Protein AF-A0AAD8AU00-F1 (afdb_monomer_lite)

Radius of gyration: 25.17 Å; chains: 1; bounding box: 43×101×56 Å

Structure (mmCIF, N/CA/C/O backbone):
data_AF-A0AAD8AU00-F1
#
_entry.id   AF-A0AAD8AU00-F1
#
loop_
_atom_site.group_PDB
_atom_site.id
_atom_site.type_symbol
_atom_site.label_atom_id
_atom_site.label_alt_id
_atom_site.label_comp_id
_atom_site.label_asym_id
_atom_site.label_entity_id
_atom_site.label_seq_id
_atom_site.pdbx_PDB_ins_code
_atom_site.Cartn_x
_atom_site.Cartn_y
_atom_site.Cartn_z
_atom_site.occupancy
_atom_site.B_iso_or_equiv
_atom_site.auth_seq_id
_atom_site.auth_comp_id
_atom_site.auth_asym_id
_atom_site.auth_atom_id
_atom_site.pdbx_PDB_model_num
ATOM 1 N N . MET A 1 1 ? -16.329 73.308 -13.327 1.00 45.31 1 MET A N 1
ATOM 2 C CA . MET A 1 1 ? -17.077 72.161 -13.881 1.00 45.31 1 MET A CA 1
ATOM 3 C C . MET A 1 1 ? -16.096 71.002 -14.000 1.00 45.31 1 MET A C 1
ATOM 5 O O . MET A 1 1 ? -15.449 70.918 -15.024 1.00 45.31 1 MET A O 1
ATOM 9 N N . MET A 1 2 ? -15.867 70.227 -12.932 1.00 43.53 2 MET A N 1
ATOM 10 C CA . MET A 1 2 ? -15.047 68.995 -12.981 1.00 43.53 2 MET A CA 1
ATOM 11 C C . MET A 1 2 ? -15.170 68.217 -11.655 1.00 43.53 2 MET A C 1
ATOM 13 O O . MET A 1 2 ? -14.191 67.906 -10.992 1.00 43.53 2 MET A O 1
ATOM 17 N N . GLY A 1 3 ? -16.396 67.996 -11.192 1.00 59.88 3 GLY A N 1
ATOM 18 C CA . GLY A 1 3 ? -16.659 67.222 -9.981 1.00 59.88 3 GLY A CA 1
ATOM 19 C C . GLY A 1 3 ? -17.800 66.278 -10.275 1.00 59.88 3 GLY A C 1
ATOM 20 O O . GLY A 1 3 ? -18.936 66.672 -10.070 1.00 59.88 3 GLY A O 1
ATOM 21 N N . GLN A 1 4 ? -17.487 65.129 -10.876 1.00 54.94 4 GLN A N 1
ATOM 22 C CA . GLN A 1 4 ? -18.336 63.942 -11.052 1.00 54.94 4 GLN A CA 1
ATOM 23 C C . GLN A 1 4 ? -17.645 63.043 -12.084 1.00 54.94 4 GLN A C 1
ATOM 25 O O . GLN A 1 4 ? -17.509 63.470 -13.225 1.00 54.94 4 GLN A O 1
ATOM 30 N N . LEU A 1 5 ? -17.181 61.854 -11.664 1.00 48.69 5 LEU A N 1
ATOM 31 C CA . LEU A 1 5 ? -17.134 60.581 -12.429 1.00 48.69 5 LEU A CA 1
ATOM 32 C C . LEU A 1 5 ? -16.055 59.584 -11.956 1.00 48.69 5 LEU A C 1
ATOM 34 O O . LEU A 1 5 ? -16.090 58.439 -12.390 1.00 48.69 5 LEU A O 1
ATOM 38 N N . LEU A 1 6 ? -15.142 59.952 -11.048 1.00 48.78 6 LEU A N 1
ATOM 39 C CA . LEU A 1 6 ? -14.053 59.053 -10.614 1.00 48.78 6 LEU A CA 1
ATOM 40 C C . LEU A 1 6 ? -14.364 58.167 -9.390 1.00 48.78 6 LEU A C 1
ATOM 42 O O . LEU A 1 6 ? -13.604 57.251 -9.112 1.00 48.78 6 LEU A O 1
ATOM 46 N N . GLU A 1 7 ? -15.479 58.374 -8.683 1.00 55.41 7 GLU A N 1
ATOM 47 C CA . GLU A 1 7 ? -15.824 57.571 -7.489 1.00 55.41 7 GLU A CA 1
ATOM 48 C C . GLU A 1 7 ? -16.717 56.353 -7.799 1.00 55.41 7 GLU A C 1
ATOM 50 O O . GLU A 1 7 ? -16.804 55.424 -7.000 1.00 55.41 7 GLU A O 1
ATOM 55 N N . GLY A 1 8 ? -17.364 56.318 -8.970 1.00 54.94 8 GLY A N 1
ATOM 56 C CA . GLY A 1 8 ? -18.319 55.264 -9.329 1.00 54.94 8 GLY A CA 1
ATOM 57 C C . GLY A 1 8 ? -17.679 53.982 -9.868 1.00 54.94 8 GLY A C 1
ATOM 58 O O . GLY A 1 8 ? -18.105 52.892 -9.495 1.00 54.94 8 GLY A O 1
ATOM 59 N N . SER A 1 9 ? -16.651 54.083 -10.721 1.00 58.06 9 SER A N 1
ATOM 60 C CA . SER A 1 9 ? -16.048 52.898 -11.356 1.00 58.06 9 SER A CA 1
ATOM 61 C C . SER A 1 9 ? -15.263 52.049 -10.355 1.00 58.06 9 SER A C 1
ATOM 63 O O . SER A 1 9 ? -15.435 50.834 -10.326 1.00 58.06 9 SER A O 1
ATOM 65 N N . SER A 1 10 ? -14.491 52.679 -9.463 1.00 66.00 10 SER A N 1
ATOM 66 C CA . SER A 1 10 ? -13.777 51.963 -8.399 1.00 66.00 10 SER A CA 1
ATOM 67 C C . SER A 1 10 ? -14.724 51.332 -7.377 1.00 66.00 10 SER A C 1
ATOM 69 O O . SER A 1 10 ? -14.433 50.254 -6.868 1.00 66.00 10 SER A O 1
ATOM 71 N N . ALA A 1 11 ? -15.878 51.950 -7.095 1.00 70.25 11 ALA A N 1
ATOM 72 C CA . ALA A 1 11 ? -16.880 51.352 -6.215 1.00 70.25 11 ALA A CA 1
ATOM 73 C C . ALA A 1 11 ? -17.487 50.081 -6.836 1.00 70.25 11 ALA A C 1
ATOM 75 O O . ALA A 1 11 ? -17.584 49.060 -6.159 1.00 70.25 11 ALA A O 1
ATOM 76 N N . VAL A 1 12 ? -17.836 50.113 -8.129 1.00 75.44 12 VAL A N 1
ATOM 77 C CA . VAL A 1 12 ? -18.360 48.944 -8.861 1.00 75.44 12 VAL A CA 1
ATOM 78 C C . VAL A 1 12 ? -17.339 47.805 -8.906 1.00 75.44 12 VAL A C 1
ATOM 80 O O . VAL A 1 12 ? -17.706 46.659 -8.662 1.00 75.44 12 VAL A O 1
ATOM 83 N N . GLU A 1 13 ? -16.059 48.105 -9.134 1.00 78.19 13 GLU A N 1
ATOM 84 C CA . GLU A 1 13 ? -14.989 47.098 -9.103 1.00 78.19 13 GLU A CA 1
ATOM 85 C C . GLU A 1 13 ? -14.845 46.430 -7.727 1.00 78.19 13 GLU A C 1
ATOM 87 O O . GLU A 1 13 ? -14.663 45.213 -7.646 1.00 78.19 13 GLU A O 1
ATOM 92 N N . CYS A 1 14 ? -14.969 47.197 -6.638 1.00 72.12 14 CYS A N 1
ATOM 93 C CA . CYS A 1 14 ? -14.954 46.650 -5.281 1.00 72.12 14 CYS A CA 1
ATOM 94 C C . CYS A 1 14 ? -16.148 45.720 -5.022 1.00 72.12 14 CYS A C 1
ATOM 96 O O . CYS A 1 14 ? -15.970 44.649 -4.439 1.00 72.12 14 CYS A O 1
ATOM 98 N N . TYR A 1 15 ? -17.350 46.085 -5.480 1.00 78.62 15 TYR A N 1
ATOM 99 C CA . TYR A 1 15 ? -18.529 45.225 -5.345 1.00 78.62 15 TYR A CA 1
ATOM 100 C C . TYR A 1 15 ? -18.414 43.953 -6.184 1.00 78.62 15 TYR A C 1
ATOM 102 O O . TYR A 1 15 ? -18.721 42.873 -5.686 1.00 78.62 15 TYR A O 1
ATOM 110 N N . GLN A 1 16 ? -17.920 44.057 -7.418 1.00 83.62 16 GLN A N 1
ATOM 111 C CA . GLN A 1 16 ? -17.742 42.906 -8.300 1.00 83.62 16 GLN A CA 1
ATOM 112 C C . GLN A 1 16 ? -16.754 41.892 -7.707 1.00 83.62 16 GLN A C 1
ATOM 114 O O . GLN A 1 16 ? -17.072 40.708 -7.621 1.00 83.62 16 GLN A O 1
ATOM 119 N N . LYS A 1 17 ? -15.606 42.359 -7.194 1.00 89.56 17 LYS A N 1
ATOM 120 C CA . LYS A 1 17 ? -14.638 41.499 -6.491 1.00 89.56 17 LYS A CA 1
ATOM 121 C C . LYS A 1 17 ? -15.213 40.892 -5.214 1.00 89.56 17 LYS A C 1
ATOM 123 O O . LYS A 1 17 ? -14.958 39.729 -4.924 1.00 89.56 17 LYS A O 1
ATOM 128 N N . GLY A 1 18 ? -16.004 41.654 -4.456 1.00 86.75 18 GLY A N 1
ATOM 129 C CA . GLY A 1 18 ? -16.691 41.137 -3.272 1.00 86.75 18 GLY A CA 1
ATOM 130 C C . GLY A 1 18 ? -17.661 40.000 -3.608 1.00 86.75 18 GLY A C 1
ATOM 131 O O . GLY A 1 18 ? -17.702 39.000 -2.895 1.00 86.75 18 GLY A O 1
ATOM 132 N N . ILE A 1 19 ? -18.401 40.122 -4.714 1.00 88.62 19 ILE A N 1
ATOM 133 C CA . ILE A 1 19 ? -19.308 39.079 -5.211 1.00 88.62 19 ILE A CA 1
ATOM 134 C C . ILE A 1 19 ? -18.523 37.839 -5.650 1.00 88.62 19 ILE A C 1
ATOM 136 O O . ILE A 1 19 ? -18.893 36.732 -5.271 1.00 88.62 19 ILE A O 1
ATOM 140 N N . GLU A 1 20 ? -17.428 38.005 -6.394 1.00 91.75 20 GLU A N 1
ATOM 141 C CA . GLU A 1 20 ? -16.573 36.888 -6.823 1.00 91.75 20 GLU A CA 1
ATOM 142 C C . GLU A 1 20 ? -15.979 36.119 -5.637 1.00 91.75 20 GLU A C 1
ATOM 144 O O . GLU A 1 20 ? -16.029 34.890 -5.618 1.00 91.75 20 GLU A O 1
ATOM 149 N N . ILE A 1 21 ? -15.480 36.823 -4.615 1.00 90.69 21 ILE A N 1
ATOM 150 C CA . ILE A 1 21 ? -14.953 36.196 -3.394 1.00 90.69 21 ILE A CA 1
ATOM 151 C C . ILE A 1 21 ? -16.058 35.409 -2.677 1.00 90.69 21 ILE A C 1
ATOM 153 O O . ILE A 1 21 ? -15.849 34.255 -2.315 1.00 90.69 21 ILE A O 1
ATOM 157 N N . MET A 1 22 ? -17.254 35.990 -2.528 1.00 88.31 22 MET A N 1
ATOM 158 C CA . MET A 1 22 ? -18.384 35.309 -1.885 1.00 88.31 22 MET A CA 1
ATOM 159 C C . MET A 1 22 ? -18.869 34.080 -2.666 1.00 88.31 22 MET A C 1
ATOM 161 O O . MET A 1 22 ? -19.249 33.081 -2.054 1.00 88.31 22 MET A O 1
ATOM 165 N N . LEU A 1 23 ? -18.865 34.132 -4.001 1.00 91.38 23 LEU A N 1
ATOM 166 C CA . LEU A 1 23 ? -19.212 32.984 -4.843 1.00 91.38 23 LEU A CA 1
ATOM 167 C C . LEU A 1 23 ? -18.181 31.863 -4.694 1.00 91.38 23 LEU A C 1
ATOM 169 O O . LEU A 1 23 ? -18.569 30.718 -4.474 1.00 91.38 23 LEU A O 1
ATOM 173 N N . LYS A 1 24 ? -16.888 32.200 -4.703 1.00 92.31 24 LYS A N 1
ATOM 174 C CA . LYS A 1 24 ? -15.806 31.232 -4.506 1.00 92.31 24 LYS A CA 1
ATOM 175 C C . LYS A 1 24 ? -15.860 30.575 -3.123 1.00 92.31 24 LYS A C 1
ATOM 177 O O . LYS A 1 24 ? -15.791 29.355 -3.021 1.00 92.31 24 LYS A O 1
ATOM 182 N N . GLU A 1 25 ? -16.079 31.353 -2.062 1.00 90.19 25 GLU A N 1
ATOM 183 C CA . GLU A 1 25 ? -16.260 30.805 -0.708 1.00 90.19 25 GLU A CA 1
ATOM 184 C C . GLU A 1 25 ? -17.480 29.881 -0.606 1.00 90.19 25 GLU A C 1
ATOM 186 O O . GLU A 1 25 ? -17.485 28.921 0.169 1.00 90.19 25 GLU A O 1
ATOM 191 N N . LYS A 1 26 ? -18.551 30.179 -1.350 1.00 86.50 26 LYS A N 1
ATOM 192 C CA . LYS A 1 26 ? -19.748 29.339 -1.383 1.00 86.50 26 LYS A CA 1
ATOM 193 C C . LYS A 1 26 ? -19.467 28.009 -2.086 1.00 86.50 26 LYS A C 1
ATOM 195 O O . LYS A 1 26 ? -19.840 26.973 -1.542 1.00 86.50 26 LYS A O 1
ATOM 200 N N . GLU A 1 27 ? -18.791 28.030 -3.232 1.00 86.81 27 GLU A N 1
ATOM 201 C CA . GLU A 1 27 ? -18.371 26.822 -3.958 1.00 86.81 27 GLU A CA 1
ATOM 202 C C . GLU A 1 27 ? -17.415 25.957 -3.118 1.00 86.81 27 GLU A C 1
ATOM 204 O O . GLU A 1 27 ? -17.593 24.741 -3.017 1.00 86.81 27 GLU A O 1
ATOM 209 N N . GLU A 1 28 ? -16.457 26.573 -2.421 1.00 86.06 28 GLU A N 1
ATOM 210 C CA . GLU A 1 28 ? -15.564 25.880 -1.481 1.00 86.06 28 GLU A CA 1
ATOM 211 C C . GLU A 1 28 ? -16.349 25.249 -0.314 1.00 86.06 28 GLU A C 1
ATOM 213 O O . GLU A 1 28 ? -16.133 24.095 0.053 1.00 86.06 28 GLU A O 1
ATOM 218 N N . LYS A 1 29 ? -17.338 25.952 0.250 1.00 80.12 29 LYS A N 1
ATOM 219 C CA . LYS A 1 29 ? -18.200 25.389 1.306 1.00 80.12 29 LYS A CA 1
ATOM 220 C C . LYS A 1 29 ? -19.097 24.256 0.808 1.00 80.12 29 LYS A C 1
ATOM 222 O O . LYS A 1 29 ? -19.361 23.320 1.562 1.00 80.12 29 LYS A O 1
ATOM 227 N N . GLU A 1 30 ? -19.605 24.335 -0.417 1.00 79.56 30 GLU A N 1
ATOM 228 C CA . GLU A 1 30 ? -20.442 23.286 -1.008 1.00 79.56 30 GLU A CA 1
ATOM 229 C C . GLU A 1 30 ? -19.624 22.032 -1.332 1.00 79.56 30 GLU A C 1
ATOM 231 O O . GLU A 1 30 ? -20.040 20.928 -0.977 1.00 79.56 30 GLU A O 1
ATOM 236 N N . THR A 1 31 ? -18.424 22.190 -1.890 1.00 76.31 31 THR A N 1
ATOM 237 C CA . THR A 1 31 ? -17.495 21.073 -2.138 1.00 76.31 31 THR A CA 1
ATOM 238 C C . THR A 1 31 ? -17.070 20.387 -0.838 1.00 76.31 31 THR A C 1
ATOM 240 O O . THR A 1 31 ? -17.118 19.159 -0.757 1.00 76.31 31 THR A O 1
ATOM 243 N N . LEU A 1 32 ? -16.773 21.151 0.220 1.00 73.38 32 LEU A N 1
ATOM 244 C CA . LEU A 1 32 ? -16.491 20.605 1.553 1.00 73.38 32 LEU A CA 1
ATOM 245 C C . LEU A 1 32 ? -17.670 19.807 2.129 1.00 73.38 32 LEU A C 1
ATOM 247 O O . LEU A 1 32 ? -17.466 18.740 2.707 1.00 73.38 32 LEU A O 1
ATOM 251 N N . LYS A 1 33 ? -18.910 20.284 1.957 1.00 74.75 33 LYS A N 1
ATOM 252 C CA . LYS A 1 33 ? -20.111 19.571 2.425 1.00 74.75 33 LYS A CA 1
ATOM 253 C C . LYS A 1 33 ? -20.339 18.258 1.685 1.00 74.75 33 LYS A C 1
ATOM 255 O O . LYS A 1 33 ? -20.650 17.258 2.325 1.00 74.75 33 LYS A O 1
ATOM 260 N N . VAL A 1 34 ? -20.182 18.251 0.362 1.00 71.94 34 VAL A N 1
ATOM 261 C CA . VAL A 1 34 ? -20.329 17.032 -0.449 1.00 71.94 34 VAL A CA 1
ATOM 262 C C . VAL A 1 34 ? -19.238 16.022 -0.094 1.00 71.94 34 VAL A C 1
ATOM 264 O O . VAL A 1 34 ? -19.542 14.849 0.114 1.00 71.94 34 VAL A O 1
ATOM 267 N N . ALA A 1 35 ? -17.991 16.475 0.064 1.00 67.00 35 ALA A N 1
ATOM 268 C CA . ALA A 1 35 ? -16.888 15.623 0.498 1.00 67.00 35 ALA A CA 1
ATOM 269 C C . ALA A 1 35 ? -17.140 15.018 1.890 1.00 67.00 35 ALA A C 1
ATOM 271 O O . ALA A 1 35 ? -16.889 13.834 2.093 1.00 67.00 35 ALA A O 1
ATOM 272 N N . ALA A 1 36 ? -17.675 15.798 2.835 1.00 66.75 36 ALA A N 1
ATOM 273 C CA . ALA A 1 36 ? -18.035 15.308 4.165 1.00 66.75 36 ALA A CA 1
ATOM 274 C C . ALA A 1 36 ? -19.178 14.276 4.129 1.00 66.75 36 ALA A C 1
ATOM 276 O O . ALA A 1 36 ? -19.097 13.261 4.813 1.00 66.75 36 ALA A O 1
ATOM 277 N N . ALA A 1 37 ? -20.207 14.488 3.302 1.00 65.81 37 ALA A N 1
ATOM 278 C CA . ALA A 1 37 ? -21.294 13.521 3.131 1.00 65.81 37 ALA A CA 1
ATOM 279 C C . ALA A 1 37 ? -20.784 12.189 2.553 1.00 65.81 37 ALA A C 1
ATOM 281 O O . ALA A 1 37 ? -21.010 11.137 3.142 1.00 65.81 37 ALA A O 1
ATOM 282 N N . CYS A 1 38 ? -19.983 12.241 1.482 1.00 62.81 38 CYS A N 1
ATOM 283 C CA . CYS A 1 38 ? -19.393 11.045 0.868 1.00 62.81 38 CYS A CA 1
ATOM 284 C C . CYS A 1 38 ? -18.441 10.294 1.820 1.00 62.81 38 CYS A C 1
ATOM 286 O O . CYS A 1 38 ? -18.239 9.089 1.685 1.00 62.81 38 CYS A O 1
ATOM 288 N N . LYS A 1 39 ? -17.815 10.997 2.775 1.00 66.31 39 LYS A N 1
ATOM 289 C CA . LYS A 1 39 ? -16.990 10.380 3.824 1.00 66.31 39 LYS A CA 1
ATOM 290 C C . LYS A 1 39 ? -17.833 9.592 4.830 1.00 66.31 39 LYS A C 1
ATOM 292 O O . LYS A 1 39 ? -17.422 8.498 5.188 1.00 66.31 39 LYS A O 1
ATOM 297 N N . ASN A 1 40 ? -18.983 10.118 5.250 1.00 70.06 40 ASN A N 1
ATOM 298 C CA . ASN A 1 40 ? -19.852 9.445 6.222 1.00 70.06 40 ASN A CA 1
ATOM 299 C C . ASN A 1 40 ? -20.528 8.203 5.636 1.00 70.06 40 ASN A C 1
ATOM 301 O O . ASN A 1 40 ? -20.570 7.173 6.297 1.00 70.06 40 ASN A O 1
ATOM 305 N N . ASP A 1 41 ? -20.988 8.278 4.385 1.00 75.75 41 ASP A N 1
ATOM 306 C CA . ASP A 1 41 ? -21.609 7.126 3.723 1.00 75.75 41 ASP A CA 1
ATOM 307 C C . ASP A 1 41 ? -20.612 5.962 3.593 1.00 75.75 41 ASP A C 1
ATOM 309 O O . ASP A 1 41 ? -20.954 4.803 3.817 1.00 75.75 41 ASP A O 1
ATOM 313 N N . ARG A 1 42 ? -19.345 6.270 3.283 1.00 73.69 42 ARG A N 1
ATOM 314 C CA . ARG A 1 42 ? -18.268 5.277 3.170 1.00 73.69 42 ARG A CA 1
ATOM 315 C C . ARG A 1 42 ? -18.023 4.514 4.474 1.00 73.69 42 ARG A C 1
ATOM 317 O O . ARG A 1 42 ? -17.864 3.304 4.397 1.00 73.69 42 ARG A O 1
ATOM 324 N N . ASP A 1 43 ? -18.023 5.195 5.619 1.00 82.19 43 ASP A N 1
ATOM 325 C CA . ASP A 1 43 ? -17.843 4.574 6.943 1.00 82.19 43 ASP A CA 1
ATOM 326 C C . ASP A 1 43 ? -18.958 3.558 7.240 1.00 82.19 43 ASP A C 1
ATOM 328 O O . ASP A 1 43 ? -18.694 2.395 7.548 1.00 82.19 43 ASP A O 1
ATOM 332 N N . GLU A 1 44 ? -20.215 3.954 7.005 1.00 85.62 44 GLU A N 1
ATOM 333 C CA . GLU A 1 44 ? -21.378 3.082 7.202 1.00 85.62 44 GLU A CA 1
ATOM 334 C C . GLU A 1 44 ? -21.332 1.838 6.298 1.00 85.62 44 GLU A C 1
ATOM 336 O O . GLU A 1 44 ? -21.654 0.728 6.732 1.00 85.62 44 GLU A O 1
ATOM 341 N N . PHE A 1 45 ? -20.931 1.999 5.032 1.00 85.25 45 PHE A N 1
ATOM 342 C CA . PHE A 1 45 ? -20.789 0.864 4.120 1.00 85.25 45 PHE A CA 1
ATOM 343 C C . PHE A 1 45 ? -19.634 -0.058 4.517 1.00 85.25 45 PHE A C 1
ATOM 345 O O . PHE A 1 45 ? -19.791 -1.277 4.429 1.00 85.25 45 PHE A O 1
ATOM 352 N N . THR A 1 46 ? -18.505 0.491 4.980 1.00 87.31 46 THR A N 1
ATOM 353 C CA . THR A 1 46 ? -17.386 -0.329 5.463 1.00 87.31 46 THR A CA 1
ATOM 354 C C . THR A 1 46 ? -17.735 -1.101 6.725 1.00 87.31 46 THR A C 1
ATOM 356 O O . THR A 1 46 ? -17.383 -2.273 6.821 1.00 87.31 46 THR A O 1
ATOM 359 N N . ASP A 1 47 ? -18.479 -0.502 7.655 1.00 89.88 47 ASP A N 1
ATOM 360 C CA . ASP A 1 47 ? -18.915 -1.188 8.871 1.00 89.88 47 ASP A CA 1
ATOM 361 C C . ASP A 1 47 ? -19.834 -2.361 8.545 1.00 89.88 47 ASP A C 1
ATOM 363 O O . ASP A 1 47 ? -19.589 -3.477 8.991 1.00 89.88 47 ASP A O 1
ATOM 367 N N . LYS A 1 48 ? -20.824 -2.155 7.671 1.00 90.62 48 LYS A N 1
ATOM 368 C CA . LYS A 1 48 ? -21.707 -3.237 7.211 1.00 90.62 48 LYS A CA 1
ATOM 369 C C . LYS A 1 48 ? -20.948 -4.356 6.498 1.00 90.62 48 LYS A C 1
ATOM 371 O O . L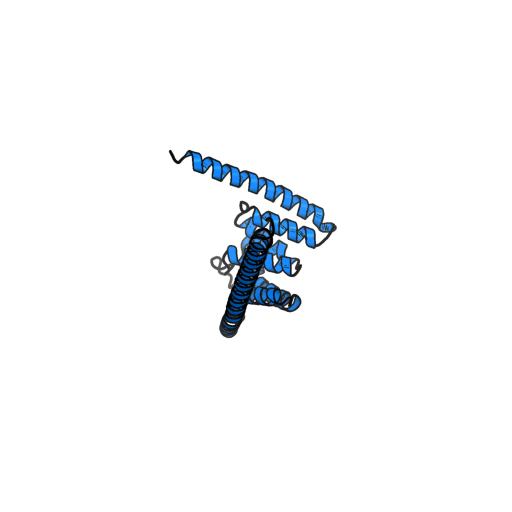YS A 1 48 ? -21.296 -5.524 6.661 1.00 90.62 48 LYS A O 1
ATOM 376 N N . ALA A 1 49 ? -19.937 -4.012 5.698 1.00 89.50 49 ALA A N 1
ATOM 377 C CA . ALA A 1 49 ? -19.101 -5.003 5.030 1.00 89.50 49 ALA A CA 1
ATOM 378 C C . ALA A 1 49 ? -18.315 -5.844 6.046 1.00 89.50 49 ALA A C 1
ATOM 380 O O . ALA A 1 49 ? -18.315 -7.065 5.937 1.00 89.50 49 ALA A O 1
ATOM 381 N N . LEU A 1 50 ? -17.724 -5.211 7.064 1.00 91.69 50 LEU A N 1
ATOM 382 C CA . LEU A 1 50 ? -16.950 -5.891 8.108 1.00 91.69 50 LEU A CA 1
ATOM 383 C C . LEU A 1 50 ? -17.820 -6.645 9.127 1.00 91.69 50 LEU A C 1
ATOM 385 O O . LEU A 1 50 ? -17.36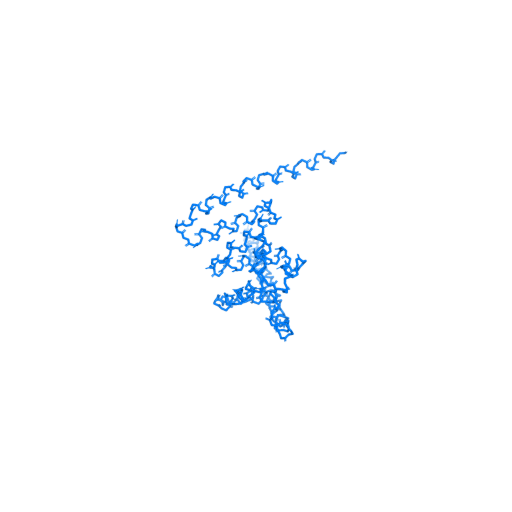3 -7.619 9.716 1.00 91.69 50 LEU A O 1
ATOM 389 N N . GLU A 1 51 ? -19.072 -6.230 9.333 1.00 93.00 51 GLU A N 1
ATOM 390 C CA . GLU A 1 51 ? -20.064 -6.998 10.097 1.00 93.00 51 GLU A CA 1
ATOM 391 C C . GLU A 1 51 ? -20.445 -8.301 9.382 1.00 93.00 51 GLU A C 1
ATOM 393 O O . GLU A 1 51 ? -20.661 -9.324 10.033 1.00 93.00 51 GLU A O 1
ATOM 398 N N . ALA A 1 52 ? -20.543 -8.264 8.049 1.00 92.94 52 ALA A N 1
ATOM 399 C CA . ALA A 1 52 ? -20.853 -9.434 7.235 1.00 92.94 52 ALA A CA 1
ATOM 400 C C . ALA A 1 52 ? -19.635 -10.350 7.040 1.00 92.94 52 ALA A C 1
ATOM 402 O O . ALA A 1 52 ? -19.777 -11.571 7.095 1.00 92.94 52 ALA A O 1
ATOM 403 N N . ASP A 1 53 ? -18.460 -9.760 6.822 1.00 91.00 53 ASP A N 1
ATOM 404 C CA . ASP A 1 53 ? -17.187 -10.445 6.621 1.00 91.00 53 ASP A CA 1
ATOM 405 C C . ASP A 1 53 ? -16.035 -9.665 7.291 1.00 91.00 53 ASP A C 1
ATOM 407 O O . ASP A 1 53 ? -15.473 -8.734 6.699 1.00 91.00 53 ASP A O 1
ATOM 411 N N . PRO A 1 54 ? -15.656 -10.039 8.528 1.00 92.25 54 PRO A N 1
ATOM 412 C CA . PRO A 1 54 ? -14.575 -9.383 9.263 1.00 92.25 54 PRO A CA 1
ATOM 413 C C . PRO A 1 54 ? -13.195 -9.489 8.604 1.00 92.25 54 PRO A C 1
ATOM 415 O O . PRO A 1 54 ? -12.295 -8.721 8.967 1.00 92.25 54 PRO A O 1
ATOM 418 N N . ASP A 1 55 ? -13.017 -10.436 7.682 1.00 91.69 55 ASP A N 1
ATOM 419 C CA . ASP A 1 55 ? -11.754 -10.727 7.005 1.00 91.69 55 ASP A CA 1
ATOM 420 C C . ASP A 1 55 ? -11.795 -10.303 5.526 1.00 91.69 55 ASP A C 1
ATOM 422 O O . ASP A 1 55 ? -10.975 -10.717 4.706 1.00 91.69 55 ASP A O 1
ATOM 426 N N . ASN A 1 56 ? -12.696 -9.378 5.188 1.00 92.69 56 ASN A N 1
ATOM 427 C CA . ASN A 1 56 ? -12.668 -8.700 3.904 1.00 92.69 56 ASN A CA 1
ATOM 428 C C . ASN A 1 56 ? -11.493 -7.704 3.841 1.00 92.69 56 ASN A C 1
ATOM 430 O O . ASN A 1 56 ? -11.548 -6.593 4.381 1.00 92.69 56 ASN A O 1
ATOM 434 N N . ALA A 1 57 ? -10.425 -8.096 3.145 1.00 94.38 57 ALA A N 1
ATOM 435 C CA . ALA A 1 57 ? -9.200 -7.309 3.030 1.00 94.38 57 ALA A CA 1
ATOM 436 C C . ALA A 1 57 ? -9.408 -5.921 2.389 1.00 94.38 57 ALA A C 1
ATOM 438 O O . ALA A 1 57 ? -8.777 -4.956 2.830 1.00 94.38 57 ALA A O 1
ATOM 439 N N . GLU A 1 58 ? -10.290 -5.791 1.394 1.00 93.69 58 GLU A N 1
ATOM 440 C CA . GLU A 1 58 ? -10.569 -4.513 0.724 1.00 93.69 58 GLU A CA 1
ATOM 441 C C . GLU A 1 58 ? -11.375 -3.572 1.633 1.00 93.69 58 GLU A C 1
ATOM 443 O O . GLU A 1 58 ? -11.052 -2.390 1.752 1.00 93.69 58 GLU A O 1
ATOM 448 N N . ALA A 1 59 ? -12.365 -4.096 2.363 1.00 94.75 59 ALA A N 1
ATOM 449 C CA . ALA A 1 59 ? -13.121 -3.316 3.343 1.00 94.75 59 ALA A CA 1
ATOM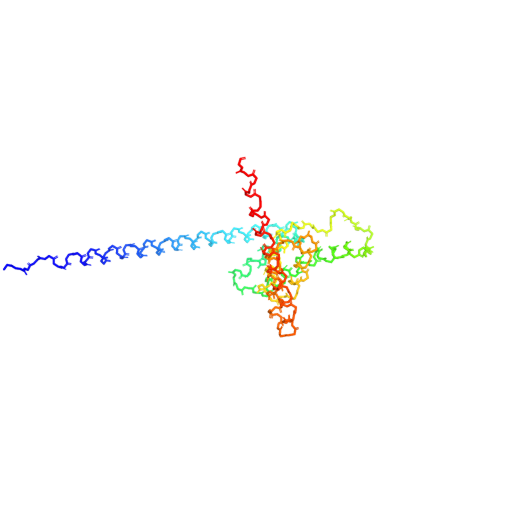 450 C C . ALA A 1 59 ? -12.213 -2.774 4.461 1.00 94.75 59 ALA A C 1
ATOM 452 O O . ALA A 1 59 ? -12.340 -1.609 4.847 1.00 94.75 59 ALA A O 1
AT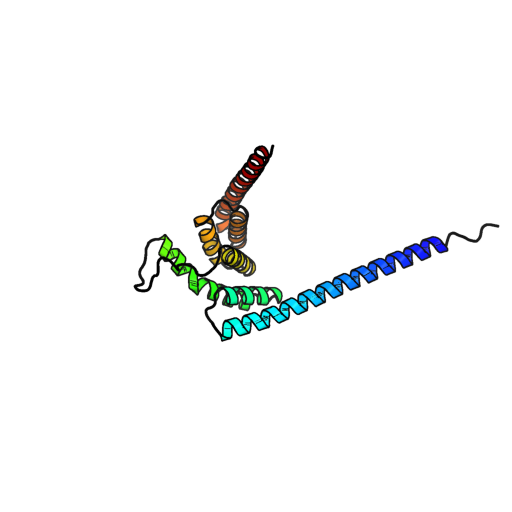OM 453 N N . LEU A 1 60 ? -11.249 -3.580 4.927 1.00 96.44 60 LEU A N 1
ATOM 454 C CA . LEU A 1 60 ? -10.225 -3.145 5.883 1.00 96.44 60 LEU A CA 1
ATOM 455 C C . LEU A 1 60 ? -9.349 -2.010 5.321 1.00 96.44 60 LEU A C 1
ATOM 457 O O . LEU A 1 60 ? -9.091 -1.042 6.033 1.00 96.44 60 LEU A O 1
ATOM 461 N N . GLN A 1 61 ? -8.942 -2.077 4.047 1.00 96.50 61 GLN A N 1
ATOM 462 C CA . GLN A 1 61 ? -8.172 -1.009 3.385 1.00 96.50 61 GLN A CA 1
ATOM 463 C C . GLN A 1 61 ? -8.966 0.294 3.277 1.00 96.50 61 GLN A C 1
ATOM 465 O O . GLN A 1 61 ? -8.449 1.369 3.584 1.00 96.50 61 GLN A O 1
ATOM 470 N N . ILE A 1 62 ? -10.239 0.216 2.878 1.00 94.88 62 ILE A N 1
ATOM 471 C CA . ILE A 1 62 ? -11.103 1.399 2.776 1.00 94.88 62 ILE A CA 1
ATOM 472 C C . ILE A 1 62 ? -11.295 2.031 4.159 1.00 94.88 62 ILE A C 1
ATOM 474 O O . ILE A 1 62 ? -11.226 3.257 4.282 1.00 94.88 62 ILE A O 1
ATOM 478 N N . LYS A 1 63 ? -11.480 1.213 5.203 1.00 95.50 63 LYS A N 1
ATOM 479 C CA . LYS A 1 63 ? -11.609 1.701 6.579 1.00 95.50 63 LYS A CA 1
ATOM 480 C C . LYS A 1 63 ? -10.310 2.331 7.090 1.00 95.50 63 LYS A C 1
ATOM 482 O O . LYS A 1 63 ? -10.359 3.407 7.678 1.00 95.50 63 LYS A O 1
ATOM 487 N N . ALA A 1 64 ? -9.149 1.750 6.784 1.00 96.88 64 ALA A N 1
ATOM 488 C CA . ALA A 1 64 ? -7.854 2.361 7.089 1.00 96.88 64 ALA A CA 1
ATOM 489 C C . ALA A 1 64 ? -7.697 3.739 6.415 1.00 96.88 64 ALA A C 1
ATOM 491 O O . ALA A 1 64 ? -7.350 4.718 7.071 1.00 96.88 64 ALA A O 1
ATOM 492 N N . SER A 1 65 ? -8.050 3.856 5.129 1.00 95.50 65 SER A N 1
ATOM 493 C CA . SER A 1 65 ? -8.052 5.141 4.408 1.00 95.50 65 SER A CA 1
ATOM 494 C C . SER A 1 65 ? -9.014 6.166 5.026 1.00 95.50 65 SER A C 1
ATOM 496 O O . SER A 1 65 ? -8.741 7.370 5.044 1.00 95.50 65 SER A O 1
ATOM 498 N N . TYR A 1 66 ? -10.148 5.711 5.561 1.00 93.88 66 TYR A N 1
ATOM 499 C CA . TYR A 1 66 ? -11.076 6.578 6.278 1.00 93.88 66 TYR A CA 1
ATOM 500 C C . TYR A 1 66 ? -10.479 7.115 7.589 1.00 93.88 66 TYR A C 1
ATOM 502 O O . TYR A 1 66 ? -10.567 8.325 7.819 1.00 93.88 66 TYR A O 1
ATOM 510 N N . HIS A 1 67 ? -9.816 6.268 8.383 1.00 95.19 67 HIS A N 1
ATOM 511 C CA . HIS A 1 67 ? -9.083 6.676 9.590 1.00 95.19 67 HIS A CA 1
ATOM 512 C C . HIS A 1 67 ? -7.938 7.654 9.274 1.00 95.19 67 HIS A C 1
ATOM 514 O O . HIS A 1 67 ? -7.842 8.702 9.911 1.00 95.19 67 HIS A O 1
ATOM 520 N N . LEU A 1 68 ? -7.162 7.419 8.206 1.00 95.00 68 LEU A N 1
ATOM 521 C CA . LEU A 1 68 ? -6.168 8.389 7.717 1.00 95.00 68 LEU A CA 1
ATOM 522 C C . LEU A 1 68 ? -6.792 9.759 7.430 1.00 95.00 68 LEU A C 1
ATOM 524 O O . LEU A 1 68 ? -6.239 10.793 7.786 1.00 95.00 68 LEU A O 1
ATOM 528 N N . SER A 1 69 ? -7.999 9.793 6.855 1.00 92.69 69 SER A N 1
ATOM 529 C CA . SER A 1 69 ? -8.694 11.055 6.569 1.00 92.69 69 SER A CA 1
ATOM 530 C C . SER A 1 69 ? -9.147 11.841 7.812 1.00 92.69 69 SER A C 1
ATOM 532 O O . SER A 1 69 ? -9.618 12.976 7.667 1.00 92.69 69 SER A O 1
ATOM 534 N N . LYS A 1 70 ? -9.044 11.227 8.998 1.00 91.38 70 LYS A N 1
ATOM 535 C CA . LYS A 1 70 ? -9.294 11.804 10.325 1.00 91.38 70 LYS A CA 1
ATOM 536 C C . LYS A 1 70 ? -8.006 12.042 11.127 1.00 91.38 70 LYS A C 1
ATOM 538 O O . LYS A 1 70 ? -8.107 12.428 12.287 1.00 91.38 70 LYS A O 1
ATOM 543 N N . ASP A 1 71 ? -6.837 11.814 10.527 1.00 93.19 71 ASP A N 1
ATOM 544 C CA . ASP A 1 71 ? -5.529 11.808 11.196 1.00 93.19 71 ASP A CA 1
ATOM 545 C C . ASP A 1 71 ? -5.401 10.732 12.306 1.00 93.19 71 ASP A C 1
ATOM 547 O O . ASP A 1 71 ? -4.578 10.846 13.214 1.00 93.19 71 ASP A O 1
ATOM 551 N N . GLU A 1 72 ? -6.197 9.658 12.231 1.00 96.25 72 GLU A N 1
ATOM 552 C CA . GLU A 1 72 ? -6.174 8.503 13.148 1.00 96.25 72 GLU A CA 1
ATOM 553 C C . GLU A 1 72 ? -5.170 7.452 12.628 1.00 96.25 72 GLU A C 1
ATOM 555 O O . GLU A 1 72 ? -5.536 6.414 12.071 1.00 96.25 72 GLU A O 1
ATOM 560 N N . ILE A 1 73 ? -3.874 7.783 12.714 1.00 96.69 73 ILE A N 1
ATOM 561 C CA . ILE A 1 73 ? -2.787 7.020 12.067 1.00 96.69 73 ILE A CA 1
ATOM 562 C C . ILE A 1 73 ? -2.621 5.612 12.653 1.00 96.69 73 ILE A C 1
ATOM 564 O O . ILE A 1 73 ? -2.425 4.660 11.899 1.00 96.69 73 ILE A O 1
ATOM 568 N N . GLU A 1 74 ? -2.707 5.455 13.975 1.00 97.50 74 GLU A N 1
ATOM 569 C CA . GLU A 1 74 ? -2.504 4.156 14.633 1.00 97.50 74 GLU A CA 1
ATOM 570 C C . GLU A 1 74 ? -3.635 3.178 14.291 1.00 97.50 74 GLU A C 1
ATOM 572 O O . GLU A 1 74 ? -3.379 2.035 13.918 1.00 97.50 74 GLU A O 1
ATOM 577 N N . GLU A 1 75 ? -4.887 3.640 14.310 1.00 96.88 75 GLU A N 1
ATOM 578 C CA . GLU A 1 75 ? -6.053 2.851 13.910 1.00 96.88 75 GLU A CA 1
ATOM 579 C C . GLU A 1 75 ? -5.975 2.442 12.434 1.00 96.88 75 GLU A C 1
ATOM 581 O O . GLU A 1 75 ? -6.248 1.289 12.080 1.00 96.88 75 GLU A O 1
ATOM 586 N N . ALA A 1 76 ? -5.553 3.363 11.560 1.00 97.88 76 ALA A N 1
ATOM 587 C CA . ALA A 1 76 ? -5.310 3.049 10.158 1.00 97.88 76 ALA A CA 1
ATOM 588 C C . ALA A 1 76 ? -4.223 1.978 9.998 1.00 97.88 76 ALA A C 1
ATOM 590 O O . ALA A 1 76 ? -4.391 1.045 9.206 1.00 97.88 76 ALA A O 1
ATOM 591 N N . LYS A 1 77 ? -3.138 2.084 10.776 1.00 98.31 77 LYS A N 1
ATOM 592 C CA . LYS A 1 77 ? -2.010 1.148 10.769 1.00 98.31 77 LYS A CA 1
ATOM 593 C C . LYS A 1 77 ? -2.424 -0.251 11.220 1.00 98.31 77 LYS A C 1
ATOM 595 O O . LYS A 1 77 ? -2.067 -1.234 10.574 1.00 98.31 77 LYS A O 1
ATOM 600 N N . GLU A 1 78 ? -3.221 -0.372 12.276 1.00 98.06 78 GLU A N 1
ATOM 601 C CA . GLU A 1 78 ? -3.740 -1.669 12.726 1.00 98.06 78 GLU A CA 1
ATOM 602 C C . GLU A 1 78 ? -4.615 -2.339 11.654 1.00 98.06 78 GLU A C 1
ATOM 604 O O . GLU A 1 78 ? -4.435 -3.520 11.340 1.00 98.06 78 GLU A O 1
ATOM 609 N N . LEU A 1 79 ? -5.529 -1.579 11.044 1.00 97.88 79 LEU A N 1
ATOM 610 C CA . LEU A 1 79 ? -6.443 -2.091 10.022 1.00 97.88 79 LEU A CA 1
ATOM 611 C C . LEU A 1 79 ? -5.721 -2.518 8.743 1.00 97.88 79 LEU A C 1
ATOM 613 O O . LEU A 1 79 ? -6.017 -3.588 8.201 1.00 97.88 79 LEU A O 1
ATOM 617 N N . ILE A 1 80 ? -4.770 -1.714 8.259 1.00 98.31 80 ILE A N 1
ATOM 618 C CA . ILE A 1 80 ? -4.045 -2.036 7.028 1.00 98.31 80 ILE A CA 1
ATOM 619 C C . ILE A 1 80 ? -3.146 -3.258 7.219 1.00 98.31 80 ILE A C 1
ATOM 621 O O . ILE A 1 80 ? -3.128 -4.138 6.361 1.00 98.31 80 ILE A O 1
ATOM 625 N N . LYS A 1 81 ? -2.490 -3.395 8.378 1.00 98.31 81 LYS A N 1
ATOM 626 C CA . LYS A 1 81 ? -1.698 -4.591 8.702 1.00 98.31 81 LYS A CA 1
ATOM 627 C C . LYS A 1 81 ? -2.574 -5.833 8.815 1.00 98.31 81 LYS A C 1
ATOM 629 O O . LYS A 1 81 ? -2.183 -6.892 8.322 1.00 98.31 81 LYS A O 1
ATOM 634 N N . LYS A 1 82 ? -3.779 -5.703 9.393 1.00 97.19 82 LYS A N 1
ATOM 635 C CA . LYS A 1 82 ? -4.765 -6.791 9.381 1.00 97.19 82 LYS A CA 1
ATOM 636 C C . LYS A 1 82 ? -5.084 -7.194 7.940 1.00 97.19 82 LYS A C 1
ATOM 638 O O . LYS A 1 82 ? -4.979 -8.374 7.625 1.00 97.19 82 LYS A O 1
ATOM 643 N N . SER A 1 83 ? -5.402 -6.235 7.065 1.00 97.00 83 SER A N 1
ATOM 644 C CA . SER A 1 83 ? -5.670 -6.504 5.645 1.00 97.00 83 SER A CA 1
ATOM 645 C C . SER A 1 83 ? -4.533 -7.291 4.991 1.00 97.00 83 SE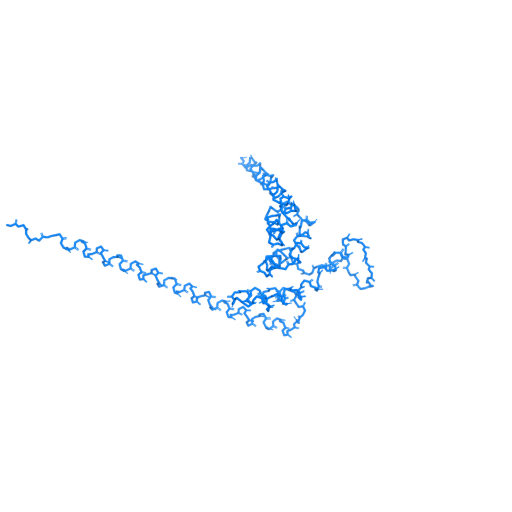R A C 1
ATOM 647 O O . SER A 1 83 ? -4.779 -8.368 4.459 1.00 97.00 83 SER A O 1
ATOM 649 N N . VAL A 1 84 ? -3.292 -6.801 5.087 1.00 97.00 84 VAL A N 1
ATOM 650 C CA . VAL A 1 84 ? -2.102 -7.418 4.469 1.00 97.00 84 VAL A CA 1
ATOM 651 C C . VAL A 1 84 ? -1.905 -8.868 4.917 1.00 97.00 84 VAL A C 1
ATOM 653 O O . VAL A 1 84 ? -1.671 -9.746 4.086 1.00 97.00 84 VAL A O 1
ATOM 656 N N . SER A 1 85 ? -2.071 -9.152 6.212 1.00 95.25 85 SER A N 1
ATOM 657 C CA . SER A 1 85 ? -1.863 -10.499 6.767 1.00 95.25 85 SER A CA 1
ATOM 658 C C . SER A 1 85 ? -2.813 -11.578 6.229 1.00 95.25 85 SER A C 1
ATOM 660 O O . SER A 1 85 ? -2.535 -12.765 6.383 1.00 95.25 85 SER A O 1
ATOM 662 N N . LEU A 1 86 ? -3.918 -11.187 5.586 1.00 93.56 86 LEU A N 1
ATOM 663 C CA . LEU A 1 86 ? -4.901 -12.119 5.029 1.00 93.56 86 LEU A CA 1
ATOM 664 C C . LEU A 1 86 ? -4.484 -12.701 3.668 1.00 93.56 86 LEU A C 1
ATOM 666 O O . LEU A 1 86 ? -4.988 -13.766 3.290 1.00 93.56 86 LEU A O 1
ATOM 670 N N . TRP A 1 87 ? -3.589 -12.019 2.939 1.00 93.12 87 TRP A N 1
ATOM 671 C CA . TRP A 1 87 ? -3.267 -12.345 1.544 1.00 93.12 87 TRP A CA 1
ATOM 672 C C . TRP A 1 87 ? -1.775 -12.311 1.182 1.00 93.12 87 TRP A C 1
ATOM 674 O O . TRP A 1 87 ? -1.375 -13.108 0.338 1.00 93.12 87 TRP A O 1
ATOM 684 N N . LEU A 1 88 ? -0.934 -11.467 1.798 1.00 92.44 88 LEU A N 1
ATOM 685 C CA . LEU A 1 88 ? 0.460 -11.298 1.349 1.00 92.44 88 LEU A CA 1
ATOM 686 C C . LEU A 1 88 ? 1.284 -12.586 1.487 1.00 92.44 88 LEU A C 1
ATOM 688 O O . LEU A 1 88 ? 1.893 -13.032 0.522 1.00 92.44 88 LEU A O 1
ATOM 692 N N . SER A 1 89 ? 1.216 -13.253 2.641 1.00 88.38 89 SER A N 1
ATOM 693 C CA . SER A 1 89 ? 1.958 -14.500 2.880 1.00 88.38 89 SER A CA 1
ATOM 694 C C . SER A 1 89 ? 1.546 -15.639 1.942 1.00 88.38 89 SER A C 1
ATOM 696 O O . SER A 1 89 ? 2.372 -16.466 1.561 1.00 88.38 89 SER A O 1
ATOM 698 N N . LYS A 1 90 ? 0.267 -15.686 1.549 1.00 87.19 90 LYS A N 1
ATOM 699 C CA . LYS A 1 90 ? -0.255 -16.670 0.588 1.00 87.19 90 LYS A CA 1
ATOM 700 C C . LYS A 1 90 ? 0.250 -16.386 -0.824 1.00 87.19 90 LYS A C 1
ATOM 702 O O . LYS A 1 90 ? 0.595 -17.323 -1.542 1.00 87.19 90 LYS A O 1
ATOM 707 N N . LEU A 1 91 ? 0.319 -15.107 -1.194 1.00 86.25 91 LEU A N 1
ATOM 708 C CA . LEU A 1 91 ? 0.863 -14.657 -2.470 1.00 86.25 91 LEU A CA 1
ATOM 709 C C . LEU A 1 91 ? 2.361 -14.995 -2.586 1.00 86.25 91 LEU A C 1
ATOM 711 O O . LEU A 1 91 ? 2.773 -15.607 -3.566 1.00 86.25 91 LEU A O 1
ATOM 715 N N . GLU A 1 92 ? 3.157 -14.705 -1.556 1.00 83.38 92 GLU A N 1
ATOM 716 C CA . GLU A 1 92 ? 4.598 -15.019 -1.519 1.00 83.38 92 GLU A CA 1
ATOM 717 C C . GLU A 1 92 ? 4.881 -16.534 -1.509 1.00 83.38 92 GLU A C 1
ATOM 719 O O . GLU A 1 92 ? 5.821 -17.025 -2.148 1.00 83.38 92 GLU A O 1
ATOM 724 N N . ALA A 1 93 ? 4.058 -17.314 -0.800 1.00 81.38 93 ALA A N 1
ATOM 725 C CA . ALA A 1 93 ? 4.168 -18.773 -0.787 1.00 81.38 93 ALA A CA 1
ATOM 726 C C . ALA A 1 93 ? 3.890 -19.388 -2.169 1.00 81.38 93 ALA A C 1
ATOM 728 O O . ALA A 1 93 ? 4.524 -20.381 -2.541 1.00 81.38 93 ALA A O 1
ATOM 729 N N . ALA A 1 94 ? 2.972 -18.788 -2.935 1.00 76.25 94 ALA A N 1
ATOM 730 C CA . ALA A 1 94 ? 2.676 -19.205 -4.298 1.00 76.25 94 ALA A CA 1
ATOM 731 C C . ALA A 1 94 ? 3.866 -18.985 -5.240 1.00 76.25 94 ALA A C 1
ATOM 733 O O . ALA A 1 94 ? 4.199 -19.882 -6.015 1.00 76.25 94 ALA A O 1
ATOM 734 N N . ASP A 1 95 ? 4.520 -17.827 -5.144 1.00 70.50 95 ASP A N 1
ATOM 735 C CA . ASP A 1 95 ? 5.636 -17.459 -6.020 1.00 70.50 95 ASP A CA 1
ATOM 736 C C . ASP A 1 95 ? 6.902 -18.292 -5.740 1.00 70.50 95 ASP A C 1
ATOM 738 O O . ASP A 1 95 ? 7.543 -18.832 -6.643 1.00 70.50 95 ASP A O 1
ATOM 742 N N . THR A 1 96 ? 7.206 -18.532 -4.462 1.00 70.06 96 THR A N 1
ATOM 743 C CA . THR A 1 96 ? 8.375 -19.333 -4.049 1.00 70.06 96 THR A CA 1
ATOM 744 C C . THR A 1 96 ? 8.196 -20.847 -4.231 1.00 70.06 96 THR A C 1
ATOM 746 O O . THR A 1 96 ? 9.128 -21.619 -3.980 1.00 70.06 96 THR A O 1
ATOM 749 N N . GLY A 1 97 ? 7.008 -21.300 -4.650 1.00 63.94 97 GLY A N 1
ATOM 750 C CA . GLY A 1 97 ? 6.654 -22.718 -4.767 1.00 63.94 97 GLY A CA 1
ATOM 751 C C . GLY A 1 97 ? 6.653 -23.461 -3.427 1.00 63.94 97 GLY A C 1
ATOM 752 O O . GLY A 1 97 ? 6.653 -24.695 -3.399 1.00 63.94 97 GLY A O 1
ATOM 753 N N . ASN A 1 98 ? 6.675 -22.727 -2.312 1.00 61.41 98 ASN A N 1
ATOM 754 C CA . ASN A 1 98 ? 6.796 -23.264 -0.966 1.00 61.41 98 ASN A CA 1
ATOM 755 C C . ASN A 1 98 ? 5.400 -23.458 -0.368 1.00 61.41 98 ASN A C 1
ATOM 757 O O . ASN A 1 98 ? 4.986 -22.801 0.586 1.00 61.41 98 ASN A O 1
ATOM 761 N N . VAL A 1 99 ? 4.648 -24.360 -0.991 1.00 56.72 99 VAL A N 1
ATOM 762 C CA . VAL A 1 99 ? 3.260 -24.626 -0.635 1.00 56.72 99 VAL A CA 1
ATOM 763 C C . VAL A 1 99 ? 3.220 -25.609 0.534 1.00 56.72 99 VAL A C 1
ATOM 765 O O . VAL A 1 99 ? 3.231 -26.824 0.347 1.00 56.72 99 VAL A O 1
ATOM 768 N N . ALA A 1 100 ? 3.259 -25.086 1.758 1.00 52.66 100 ALA A N 1
ATOM 769 C CA . ALA A 1 100 ? 3.211 -25.896 2.977 1.00 52.66 100 ALA A CA 1
ATOM 770 C C . ALA A 1 100 ? 1.780 -26.268 3.416 1.00 52.66 100 ALA A C 1
ATOM 772 O O . ALA A 1 100 ? 1.632 -27.055 4.351 1.00 52.66 100 ALA A O 1
ATOM 773 N N . ASP A 1 101 ? 0.751 -25.712 2.768 1.00 55.75 101 ASP A N 1
ATOM 774 C CA . ASP A 1 101 ? -0.649 -25.835 3.183 1.00 55.75 101 ASP A CA 1
ATOM 775 C C . ASP A 1 101 ? -1.437 -26.781 2.263 1.00 55.75 101 ASP A C 1
ATOM 777 O O . ASP A 1 101 ? -1.430 -26.621 1.041 1.00 55.75 101 ASP A O 1
ATOM 781 N N . GLU A 1 102 ? -2.122 -27.770 2.846 1.00 55.81 102 GLU A N 1
ATOM 782 C CA . GLU A 1 102 ? -2.937 -28.753 2.105 1.00 55.81 102 GLU A CA 1
ATOM 783 C C . GLU A 1 102 ? -4.185 -28.114 1.457 1.00 55.81 102 GLU A C 1
ATOM 785 O O . GLU A 1 102 ? -4.735 -28.681 0.513 1.00 55.81 102 GLU A O 1
ATOM 790 N N . ASP A 1 103 ? -4.577 -26.917 1.911 1.00 57.03 103 ASP A N 1
ATOM 791 C CA . ASP A 1 103 ? -5.703 -26.119 1.400 1.00 57.03 103 ASP A CA 1
ATOM 792 C C . ASP A 1 103 ? -5.283 -25.042 0.373 1.00 57.03 103 ASP A C 1
ATOM 794 O O . ASP A 1 103 ? -6.076 -24.166 0.022 1.00 57.03 103 ASP A O 1
ATOM 798 N N . PHE A 1 104 ? -4.039 -25.062 -0.119 1.00 54.72 104 PHE A N 1
ATOM 799 C CA . PHE A 1 104 ? -3.590 -24.105 -1.130 1.00 54.72 104 PHE A CA 1
ATOM 800 C C . PHE A 1 104 ? -4.277 -24.354 -2.478 1.00 54.72 104 PHE A C 1
ATOM 802 O O . PHE A 1 104 ? -3.981 -25.329 -3.175 1.00 54.72 104 PHE A O 1
ATOM 809 N N . ASP A 1 105 ? -5.167 -23.439 -2.863 1.00 59.25 105 ASP A N 1
ATOM 810 C CA . ASP A 1 105 ? -5.707 -23.357 -4.216 1.00 59.25 105 ASP A CA 1
ATOM 811 C C . ASP A 1 105 ? -4.771 -22.493 -5.086 1.00 59.25 105 ASP A C 1
ATOM 813 O O . ASP A 1 105 ? -4.684 -21.280 -4.872 1.00 59.25 105 ASP A O 1
ATOM 817 N N . PRO A 1 106 ? -4.081 -23.069 -6.092 1.00 55.06 106 PRO A N 1
ATOM 818 C CA . PRO A 1 106 ? -3.196 -22.320 -6.986 1.00 55.06 106 PRO A CA 1
ATOM 819 C C . PRO A 1 106 ? -3.909 -21.239 -7.811 1.00 55.06 106 PRO A C 1
ATOM 821 O O . PRO A 1 106 ? -3.241 -20.449 -8.475 1.00 55.06 106 PRO A O 1
ATOM 824 N N . VAL A 1 107 ? -5.245 -21.242 -7.841 1.00 56.50 107 VAL A N 1
ATOM 825 C CA . VAL A 1 107 ? -6.066 -20.303 -8.613 1.00 56.50 107 VAL A CA 1
ATOM 826 C C . VAL A 1 107 ? -6.446 -19.055 -7.799 1.00 56.50 107 VAL A C 1
ATOM 828 O O . VAL A 1 107 ? -6.771 -18.037 -8.405 1.00 56.50 107 VAL A O 1
ATOM 831 N N . ASP A 1 108 ? -6.369 -19.092 -6.463 1.00 57.59 108 ASP A N 1
ATOM 832 C CA . ASP A 1 108 ? -6.888 -18.037 -5.569 1.00 57.59 108 ASP A CA 1
ATOM 833 C C . ASP A 1 108 ? -5.844 -17.576 -4.532 1.00 57.59 108 ASP A C 1
ATOM 835 O O . ASP A 1 108 ? -6.045 -17.619 -3.318 1.00 57.59 108 ASP A O 1
ATOM 839 N N . THR A 1 109 ? -4.663 -17.179 -5.010 1.00 66.50 109 THR A N 1
ATOM 840 C CA . T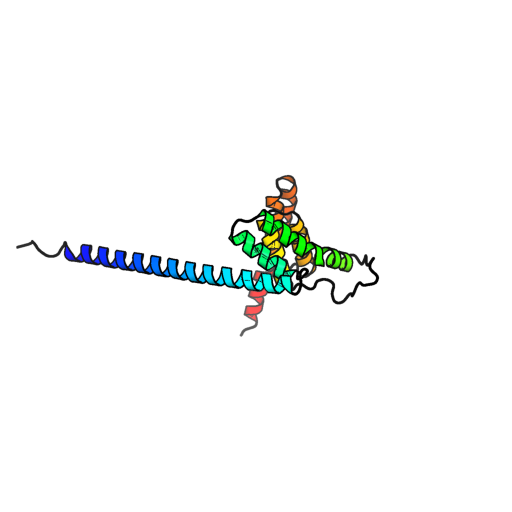HR A 1 109 ? -3.518 -16.831 -4.147 1.00 66.50 109 THR A CA 1
ATOM 841 C C . THR A 1 109 ? -3.633 -15.433 -3.535 1.00 66.50 109 THR A C 1
ATOM 843 O O . THR A 1 109 ? -3.193 -15.219 -2.404 1.00 66.50 109 THR A O 1
ATOM 846 N N . CYS A 1 110 ? -4.263 -14.486 -4.242 1.00 77.62 110 CYS A N 1
ATOM 847 C CA . CYS A 1 110 ? -4.588 -13.155 -3.737 1.00 77.62 110 CYS A CA 1
ATOM 848 C C . CYS A 1 110 ? -5.978 -12.706 -4.226 1.00 77.62 110 CYS A C 1
ATOM 850 O O . CYS A 1 110 ? -6.159 -12.493 -5.426 1.00 77.62 110 CYS A O 1
ATOM 852 N N . PRO A 1 111 ? -6.951 -12.485 -3.319 1.00 79.94 111 PRO A N 1
ATOM 853 C CA . PRO A 1 111 ? -8.313 -12.103 -3.698 1.00 79.94 111 PRO A CA 1
ATOM 854 C C . PRO A 1 111 ? -8.429 -10.632 -4.137 1.00 79.94 111 PRO A C 1
ATOM 856 O O . PRO A 1 111 ? -9.506 -10.179 -4.523 1.00 79.94 111 PRO A O 1
ATOM 859 N N . LEU A 1 112 ? -7.344 -9.854 -4.045 1.00 89.69 112 LEU A N 1
ATOM 860 C CA . LEU A 1 112 ? -7.336 -8.425 -4.336 1.00 89.69 112 LEU A CA 1
ATOM 861 C C . LEU A 1 112 ? -6.858 -8.136 -5.756 1.00 89.69 112 LEU A C 1
ATOM 863 O O . LEU A 1 112 ? -5.786 -8.565 -6.179 1.00 89.69 112 LEU A O 1
ATOM 867 N N . ALA A 1 113 ? -7.601 -7.280 -6.456 1.00 92.88 113 ALA A N 1
ATOM 868 C CA . ALA A 1 113 ? -7.157 -6.731 -7.730 1.00 92.88 113 ALA A CA 1
ATOM 869 C C . ALA A 1 113 ? -5.861 -5.909 -7.573 1.00 92.88 113 ALA A C 1
ATOM 871 O O . ALA A 1 113 ? -5.645 -5.259 -6.547 1.00 92.88 113 ALA A O 1
ATOM 872 N N . TYR A 1 114 ? -5.052 -5.847 -8.636 1.00 93.94 114 TYR A N 1
ATOM 873 C CA . TYR A 1 114 ? -3.808 -5.064 -8.701 1.00 93.94 114 TYR A CA 1
ATOM 874 C C . TYR A 1 114 ? -3.968 -3.641 -8.139 1.00 93.94 114 TYR A C 1
ATOM 876 O O . TYR A 1 114 ? -3.224 -3.210 -7.264 1.00 93.94 114 TYR A O 1
ATOM 884 N N . ASN A 1 115 ? -5.011 -2.920 -8.567 1.00 94.69 115 ASN A N 1
ATOM 885 C CA . ASN A 1 115 ? -5.263 -1.552 -8.106 1.00 94.69 115 ASN A CA 1
ATOM 886 C C . ASN A 1 115 ? -5.582 -1.458 -6.607 1.00 94.69 115 ASN A C 1
ATOM 888 O O . ASN A 1 115 ? -5.208 -0.467 -5.985 1.00 94.69 115 ASN A O 1
ATOM 892 N N . ALA A 1 116 ? -6.247 -2.457 -6.020 1.00 95.88 116 ALA A N 1
ATOM 893 C CA . ALA A 1 116 ? -6.492 -2.484 -4.578 1.00 95.88 116 ALA A CA 1
ATOM 894 C C . ALA A 1 116 ? -5.166 -2.643 -3.819 1.00 95.88 116 ALA A C 1
ATOM 896 O O . ALA A 1 116 ? -4.898 -1.907 -2.874 1.00 95.88 116 ALA A O 1
ATOM 897 N N . ARG A 1 117 ? -4.265 -3.501 -4.309 1.00 97.00 117 ARG A N 1
ATOM 898 C CA . ARG A 1 117 ? -2.909 -3.648 -3.759 1.00 97.00 117 ARG A CA 1
ATOM 899 C C . ARG A 1 117 ? -2.042 -2.395 -3.935 1.00 97.00 117 ARG A C 1
ATOM 901 O O . ARG A 1 117 ? -1.343 -2.018 -2.999 1.00 97.00 117 ARG A O 1
ATOM 908 N N . VAL A 1 118 ? -2.162 -1.672 -5.055 1.00 97.75 118 VAL A N 1
ATOM 909 C CA . VAL A 1 118 ? -1.539 -0.339 -5.215 1.00 97.75 118 VAL A CA 1
ATOM 910 C C . VAL A 1 118 ? -2.032 0.627 -4.131 1.00 97.75 118 VAL A C 1
ATOM 912 O O . VAL A 1 118 ? -1.229 1.347 -3.539 1.00 97.75 118 VAL A O 1
ATOM 915 N N . GLN A 1 119 ? -3.342 0.664 -3.854 1.00 98.00 119 GLN A N 1
ATOM 916 C CA . GLN A 1 119 ? -3.879 1.508 -2.777 1.00 98.00 119 GLN A CA 1
ATOM 917 C C . GLN A 1 119 ? -3.394 1.049 -1.400 1.00 98.00 119 GLN A C 1
ATOM 919 O O . GLN A 1 119 ? -3.040 1.891 -0.580 1.00 98.00 119 GLN A O 1
ATOM 924 N N . CYS A 1 120 ? -3.303 -0.261 -1.165 1.00 98.38 120 CYS A N 1
ATOM 925 C CA . CYS A 1 120 ? -2.727 -0.815 0.055 1.00 98.38 120 CYS A CA 1
ATOM 926 C C . CYS A 1 120 ? -1.296 -0.307 0.288 1.00 98.38 120 CYS A C 1
ATOM 928 O O . CYS A 1 120 ? -1.004 0.209 1.364 1.00 98.38 120 CYS A O 1
ATOM 930 N N . GLY A 1 121 ? -0.430 -0.373 -0.730 1.00 98.31 121 GLY A N 1
ATOM 931 C CA . GLY A 1 121 ? 0.939 0.149 -0.656 1.00 98.31 121 GLY A CA 1
ATOM 932 C C . GLY A 1 121 ? 0.995 1.646 -0.332 1.00 98.31 121 GLY A C 1
ATOM 933 O O . GLY A 1 121 ? 1.802 2.071 0.490 1.00 98.31 121 GLY A O 1
ATOM 934 N N . LYS A 1 122 ? 0.091 2.455 -0.901 1.00 98.50 122 LYS A N 1
ATOM 935 C CA . LYS A 1 122 ? -0.009 3.894 -0.587 1.00 98.50 122 LYS A CA 1
ATOM 936 C C . LYS A 1 122 ? -0.423 4.156 0.858 1.00 98.50 122 LYS A C 1
ATOM 938 O O . LYS A 1 122 ? 0.196 4.983 1.515 1.00 98.50 122 LYS A O 1
ATOM 943 N N . ILE A 1 123 ? -1.421 3.430 1.364 1.00 98.50 123 ILE A N 1
ATOM 944 C CA . ILE A 1 123 ? -1.850 3.539 2.765 1.00 98.50 123 ILE A CA 1
ATOM 945 C C . ILE A 1 123 ? -0.688 3.167 3.695 1.00 98.50 123 ILE A C 1
ATOM 947 O O . ILE A 1 123 ? -0.445 3.882 4.661 1.00 98.50 123 ILE A O 1
ATOM 951 N N . LEU A 1 124 ? 0.061 2.100 3.385 1.00 98.69 124 LEU A N 1
ATOM 952 C CA . LEU A 1 124 ? 1.241 1.676 4.152 1.00 98.69 124 LEU A CA 1
ATOM 953 C C . LEU A 1 124 ? 2.351 2.739 4.171 1.00 98.69 124 LEU A C 1
ATOM 955 O O . LEU A 1 124 ? 2.949 2.969 5.219 1.00 98.69 124 LEU A O 1
ATOM 959 N N . ILE A 1 125 ? 2.579 3.427 3.047 1.00 98.50 125 ILE A N 1
ATOM 960 C CA . ILE A 1 125 ? 3.477 4.590 2.976 1.00 98.50 125 ILE A CA 1
ATOM 961 C C . ILE A 1 125 ? 2.988 5.714 3.895 1.00 98.50 125 ILE A C 1
ATOM 963 O O . ILE A 1 125 ? 3.787 6.287 4.630 1.00 98.50 125 ILE A O 1
ATOM 967 N N . GLU A 1 126 ? 1.693 6.041 3.855 1.00 97.94 126 GLU A N 1
ATOM 968 C CA . GLU A 1 126 ? 1.109 7.116 4.669 1.00 97.94 126 GLU A CA 1
ATOM 969 C C . GLU A 1 126 ? 1.198 6.831 6.178 1.00 97.94 126 GLU A C 1
ATOM 971 O O . GLU A 1 126 ? 1.365 7.765 6.958 1.00 97.94 126 GLU A O 1
ATOM 976 N N . VAL A 1 127 ? 1.140 5.559 6.595 1.00 97.81 127 VAL A N 1
ATOM 977 C CA . VAL A 1 127 ? 1.349 5.139 7.998 1.00 97.81 127 VAL A CA 1
ATOM 978 C C . VAL A 1 127 ? 2.808 4.782 8.332 1.00 97.81 127 VAL A C 1
ATOM 980 O O . VAL A 1 127 ? 3.076 4.222 9.405 1.00 97.81 127 VAL A O 1
ATOM 983 N N . GLU A 1 128 ? 3.738 5.068 7.414 1.00 97.25 128 GLU A N 1
ATOM 984 C CA . GLU A 1 128 ? 5.177 4.795 7.528 1.00 97.25 128 GLU A CA 1
ATOM 985 C C . GLU A 1 128 ? 5.468 3.361 8.027 1.00 97.25 128 GLU A C 1
ATOM 987 O O . GLU A 1 128 ? 6.199 3.148 8.998 1.00 97.25 128 GLU A O 1
ATOM 992 N N . ASP A 1 129 ? 4.819 2.354 7.431 1.00 97.62 129 ASP A N 1
ATOM 993 C CA . ASP A 1 129 ? 5.046 0.937 7.750 1.00 97.62 129 ASP A CA 1
ATOM 994 C C . ASP A 1 129 ? 5.941 0.265 6.696 1.00 97.62 129 ASP A C 1
ATOM 996 O O . ASP A 1 129 ? 5.797 0.488 5.493 1.00 97.62 129 ASP A O 1
ATOM 1000 N N . GLU A 1 130 ? 6.871 -0.571 7.161 1.00 95.44 130 GLU A N 1
ATOM 1001 C CA . GLU A 1 130 ? 7.859 -1.262 6.323 1.00 95.44 130 GLU A CA 1
ATOM 1002 C C . GLU A 1 130 ? 7.221 -2.226 5.313 1.00 95.44 130 GLU A C 1
ATOM 1004 O O . GLU A 1 130 ? 7.745 -2.369 4.212 1.00 95.44 130 GLU A O 1
ATOM 1009 N N . LEU A 1 131 ? 6.029 -2.768 5.605 1.00 97.44 131 LEU A N 1
ATOM 1010 C CA . LEU A 1 131 ? 5.285 -3.643 4.687 1.00 97.44 131 LEU A CA 1
ATOM 1011 C C . LEU A 1 131 ? 4.925 -2.965 3.354 1.00 97.44 131 LEU A C 1
ATOM 1013 O O . LEU A 1 131 ? 4.508 -3.639 2.412 1.00 97.44 131 LEU A O 1
ATOM 1017 N N . ALA A 1 132 ? 5.043 -1.634 3.258 1.00 98.19 132 ALA A N 1
ATOM 1018 C CA . ALA A 1 132 ? 4.845 -0.911 2.008 1.00 98.19 132 ALA A CA 1
ATOM 1019 C C . ALA A 1 132 ? 5.731 -1.458 0.882 1.00 98.19 132 ALA A C 1
ATOM 1021 O O . ALA A 1 132 ? 5.244 -1.625 -0.235 1.00 98.19 132 ALA A O 1
ATOM 1022 N N . THR A 1 133 ? 7.012 -1.728 1.160 1.00 97.69 133 THR A N 1
ATOM 1023 C CA . THR A 1 133 ? 7.941 -2.227 0.139 1.00 97.69 133 THR A CA 1
ATOM 1024 C C . THR A 1 133 ? 7.562 -3.630 -0.296 1.00 97.69 133 THR A C 1
ATOM 1026 O O . THR A 1 133 ? 7.440 -3.850 -1.494 1.00 97.69 133 THR A O 1
ATOM 1029 N N . ASP A 1 134 ? 7.251 -4.514 0.652 1.00 96.75 134 ASP A N 1
ATOM 1030 C CA . ASP A 1 134 ? 6.907 -5.912 0.375 1.00 96.75 134 ASP A CA 1
ATOM 1031 C C . ASP A 1 134 ? 5.667 -5.996 -0.527 1.00 96.75 134 ASP A C 1
ATOM 1033 O O . ASP A 1 134 ? 5.682 -6.630 -1.579 1.00 96.75 134 ASP A O 1
ATOM 1037 N N . VAL A 1 135 ? 4.604 -5.255 -0.186 1.00 97.50 135 VAL A N 1
ATOM 1038 C CA . VAL A 1 135 ? 3.378 -5.198 -0.998 1.00 97.50 135 VAL A CA 1
ATOM 1039 C C . VAL A 1 135 ? 3.651 -4.662 -2.402 1.00 97.50 135 VAL A C 1
ATOM 1041 O O . VAL A 1 135 ? 3.138 -5.210 -3.379 1.00 97.50 135 VAL A O 1
ATOM 1044 N N . LEU A 1 136 ? 4.413 -3.575 -2.518 1.00 97.94 136 LEU A N 1
ATOM 1045 C CA . LEU A 1 136 ? 4.666 -2.933 -3.805 1.00 97.94 136 LEU A CA 1
ATOM 1046 C C . LEU A 1 136 ? 5.630 -3.743 -4.686 1.00 97.94 136 LEU A C 1
ATOM 1048 O O . LEU A 1 136 ? 5.496 -3.696 -5.906 1.00 97.94 136 LEU A O 1
ATOM 1052 N N . GLU A 1 137 ? 6.558 -4.503 -4.106 1.00 96.62 137 GLU A N 1
ATOM 1053 C CA . GLU A 1 137 ? 7.436 -5.417 -4.845 1.00 96.62 137 GLU A CA 1
ATOM 1054 C C . GLU A 1 137 ? 6.627 -6.541 -5.506 1.00 96.62 137 GLU A C 1
ATOM 1056 O O . GLU A 1 137 ? 6.819 -6.778 -6.697 1.00 96.62 137 GLU A O 1
ATOM 1061 N N . THR A 1 138 ? 5.596 -7.082 -4.835 1.00 95.44 138 THR A N 1
ATOM 1062 C CA . THR A 1 138 ? 4.687 -8.061 -5.476 1.00 95.44 138 THR A CA 1
ATOM 1063 C C . THR A 1 138 ? 3.973 -7.514 -6.718 1.00 95.44 138 THR A C 1
ATOM 1065 O O . THR A 1 138 ? 3.559 -8.271 -7.591 1.00 95.44 138 THR A O 1
ATOM 1068 N N . LEU A 1 139 ? 3.798 -6.190 -6.814 1.00 96.06 139 LEU A N 1
ATOM 1069 C CA . LEU A 1 139 ? 3.204 -5.555 -7.991 1.00 96.06 139 LEU A CA 1
ATOM 1070 C C . LEU A 1 139 ? 4.202 -5.434 -9.139 1.00 96.06 139 LEU A C 1
ATOM 1072 O O . LEU A 1 139 ? 3.779 -5.481 -10.291 1.00 96.06 139 LEU A O 1
ATOM 1076 N N . LEU A 1 140 ? 5.493 -5.268 -8.838 1.00 96.06 140 LEU A N 1
ATOM 1077 C CA . LEU A 1 140 ? 6.547 -5.281 -9.851 1.00 96.06 140 LEU A CA 1
ATOM 1078 C C . LEU A 1 140 ? 6.788 -6.689 -10.395 1.00 96.06 140 LEU A C 1
ATOM 1080 O O . LEU A 1 140 ? 7.070 -6.823 -11.581 1.00 96.06 140 LEU A O 1
ATOM 1084 N N . ASP A 1 141 ? 6.645 -7.721 -9.562 1.00 93.25 141 ASP A N 1
ATOM 1085 C CA . ASP A 1 141 ? 6.726 -9.114 -10.017 1.00 93.25 141 ASP A CA 1
ATOM 1086 C C . ASP A 1 141 ? 5.619 -9.445 -11.033 1.00 93.25 141 ASP A C 1
ATOM 1088 O O . ASP A 1 141 ? 5.826 -10.226 -11.964 1.00 93.25 141 ASP A O 1
ATOM 1092 N N . GLU A 1 142 ? 4.446 -8.820 -10.884 1.00 92.38 142 GLU A N 1
ATOM 1093 C CA . GLU A 1 142 ? 3.331 -8.947 -11.826 1.00 92.38 142 GLU A CA 1
ATOM 1094 C C . GLU A 1 142 ? 3.460 -8.050 -13.065 1.00 92.38 142 GLU A C 1
ATOM 1096 O O . GLU A 1 142 ? 3.159 -8.498 -14.174 1.00 92.38 142 GLU A O 1
ATOM 1101 N N . ASP A 1 143 ? 3.858 -6.788 -12.885 1.00 94.25 143 ASP A N 1
ATOM 1102 C CA . ASP A 1 143 ? 4.031 -5.804 -13.957 1.00 94.25 143 ASP A CA 1
ATOM 1103 C C . ASP A 1 143 ? 5.114 -4.774 -13.590 1.00 94.25 143 ASP A C 1
ATOM 1105 O O . ASP A 1 143 ? 4.880 -3.803 -12.859 1.00 94.25 143 ASP A O 1
ATOM 1109 N N . ASP A 1 144 ? 6.312 -4.973 -14.142 1.00 96.12 144 ASP A N 1
ATOM 1110 C CA . ASP A 1 144 ? 7.470 -4.105 -13.937 1.00 96.12 144 ASP A CA 1
ATOM 1111 C C . ASP A 1 144 ? 7.484 -2.873 -14.862 1.00 96.12 144 ASP A C 1
ATOM 1113 O O . ASP A 1 144 ? 8.377 -2.022 -14.755 1.00 96.12 144 ASP A O 1
ATOM 1117 N N . GLU A 1 145 ? 6.479 -2.718 -15.731 1.00 95.38 145 GLU A N 1
ATOM 1118 C CA . GLU A 1 145 ? 6.363 -1.606 -16.672 1.00 95.38 145 GLU A CA 1
ATOM 1119 C C . GLU A 1 145 ? 5.545 -0.428 -16.123 1.00 95.38 145 GLU A C 1
ATOM 1121 O O . GLU A 1 145 ? 5.398 0.580 -16.812 1.00 95.38 145 GLU A O 1
ATOM 1126 N N . VAL A 1 146 ? 5.072 -0.481 -14.871 1.00 94.31 146 VAL A N 1
ATOM 1127 C CA . VAL A 1 146 ? 4.317 0.611 -14.226 1.00 94.31 146 VAL A CA 1
ATOM 1128 C C . VAL A 1 146 ? 5.259 1.570 -13.478 1.00 94.31 146 VAL A C 1
ATOM 1130 O O . VAL A 1 146 ? 5.664 1.280 -12.349 1.00 94.31 146 VAL A O 1
ATOM 1133 N N . PRO A 1 147 ? 5.590 2.768 -14.015 1.00 94.69 147 PRO A N 1
ATOM 1134 C CA . PRO A 1 147 ? 6.595 3.646 -13.404 1.00 94.69 147 PRO A CA 1
ATOM 1135 C C . PRO A 1 147 ? 6.213 4.137 -12.004 1.00 94.69 147 PRO A C 1
ATOM 1137 O O . PRO A 1 147 ? 7.084 4.360 -11.166 1.00 94.69 147 PRO A O 1
ATOM 1140 N N . ASP A 1 148 ? 4.914 4.305 -11.748 1.00 96.12 148 ASP A N 1
ATOM 1141 C CA . ASP A 1 148 ? 4.406 4.798 -10.468 1.00 96.12 148 ASP A CA 1
ATOM 1142 C C . ASP A 1 148 ? 4.763 3.854 -9.311 1.00 96.12 148 ASP A C 1
ATOM 1144 O O . ASP A 1 148 ? 5.141 4.327 -8.242 1.00 96.12 148 ASP A O 1
ATOM 1148 N N . VAL A 1 149 ? 4.718 2.533 -9.525 1.00 97.94 149 VAL A N 1
ATOM 1149 C CA . VAL A 1 149 ? 5.053 1.539 -8.490 1.00 97.94 149 VAL A CA 1
ATOM 1150 C C . VAL A 1 149 ? 6.528 1.636 -8.102 1.00 97.94 149 VAL A C 1
ATOM 1152 O O . VAL A 1 149 ? 6.845 1.681 -6.914 1.00 97.94 149 VAL A O 1
ATOM 1155 N N . TRP A 1 150 ? 7.422 1.806 -9.082 1.00 98.31 150 TRP A N 1
ATOM 1156 C CA . TRP A 1 150 ? 8.841 2.071 -8.828 1.00 98.31 150 TRP A CA 1
ATOM 1157 C C . TRP A 1 150 ? 9.059 3.323 -7.968 1.00 98.31 150 TRP A C 1
ATOM 1159 O O . TRP A 1 150 ? 9.895 3.314 -7.063 1.00 98.31 150 TRP A O 1
ATOM 1169 N N . TYR A 1 151 ? 8.310 4.401 -8.226 1.00 97.94 151 TYR A N 1
ATOM 1170 C CA . TYR A 1 151 ? 8.398 5.626 -7.429 1.00 97.94 151 TYR A CA 1
ATOM 1171 C C . TYR A 1 151 ? 7.798 5.471 -6.029 1.00 97.94 151 TYR A C 1
ATOM 1173 O O . TYR A 1 151 ? 8.318 6.055 -5.083 1.00 97.94 151 TYR A O 1
ATOM 1181 N N . PHE A 1 152 ? 6.749 4.665 -5.856 1.00 98.44 152 PHE A N 1
ATOM 1182 C CA . PHE A 1 152 ? 6.214 4.382 -4.524 1.00 98.44 152 PHE A CA 1
ATOM 1183 C C . PHE A 1 152 ? 7.206 3.585 -3.670 1.00 98.44 152 PHE A C 1
ATOM 1185 O O . PHE A 1 152 ? 7.412 3.946 -2.514 1.00 98.44 152 PHE A O 1
ATOM 1192 N N . ILE A 1 153 ? 7.879 2.572 -4.228 1.00 98.38 153 ILE A N 1
ATOM 1193 C CA . ILE A 1 153 ? 8.901 1.796 -3.497 1.00 98.38 153 ILE A CA 1
ATOM 1194 C C . ILE A 1 153 ? 10.107 2.670 -3.150 1.00 98.38 153 ILE A C 1
ATOM 1196 O O . ILE A 1 153 ? 10.655 2.579 -2.049 1.00 98.38 153 ILE A O 1
ATOM 1200 N N . GLU A 1 154 ? 10.515 3.540 -4.075 1.00 98.19 154 GLU A N 1
ATOM 1201 C CA . GLU A 1 154 ? 11.561 4.532 -3.833 1.00 98.19 154 GLU A CA 1
ATOM 1202 C C . GLU A 1 154 ? 11.236 5.413 -2.633 1.00 98.19 154 GLU A C 1
ATOM 1204 O O . GLU A 1 154 ? 12.049 5.527 -1.714 1.00 98.19 154 GLU A O 1
ATOM 1209 N N . TRP A 1 155 ? 10.036 5.989 -2.630 1.00 97.94 155 TRP A N 1
ATOM 1210 C CA . TRP A 1 155 ? 9.581 6.865 -1.566 1.00 97.94 155 TRP A CA 1
ATOM 1211 C C . TRP A 1 155 ? 9.460 6.120 -0.233 1.00 97.94 155 TRP A C 1
ATOM 1213 O O . TRP A 1 155 ? 9.935 6.616 0.787 1.00 97.94 155 TRP A O 1
ATOM 1223 N N . ALA A 1 156 ? 8.921 4.896 -0.244 1.00 97.88 156 ALA A N 1
ATOM 1224 C CA . ALA A 1 156 ? 8.856 4.033 0.934 1.00 97.88 156 ALA A CA 1
ATOM 1225 C C . ALA A 1 156 ? 10.253 3.776 1.529 1.00 97.88 156 ALA A C 1
ATOM 1227 O O . ALA A 1 156 ? 10.455 3.962 2.726 1.00 97.88 156 ALA A O 1
ATOM 1228 N N . ASN A 1 157 ? 11.246 3.434 0.699 1.00 97.50 157 ASN A N 1
ATOM 1229 C CA . ASN A 1 157 ? 12.634 3.257 1.144 1.00 97.50 157 ASN A CA 1
ATOM 1230 C C . ASN A 1 157 ? 13.245 4.568 1.665 1.00 97.50 157 ASN A C 1
ATOM 1232 O O . ASN A 1 157 ? 13.992 4.561 2.638 1.00 97.50 157 ASN A O 1
ATOM 1236 N N . TYR A 1 158 ? 12.950 5.705 1.033 1.00 96.94 158 TYR A N 1
ATOM 1237 C CA . TYR A 1 158 ? 13.456 7.000 1.486 1.00 96.94 158 TYR A CA 1
ATOM 1238 C C . TYR A 1 158 ? 12.945 7.358 2.892 1.00 96.94 158 TYR A C 1
ATOM 1240 O O . TYR A 1 158 ? 13.726 7.841 3.716 1.00 96.94 158 TYR A O 1
ATOM 1248 N N . LEU A 1 159 ? 11.668 7.082 3.182 1.00 96.12 159 LEU A N 1
ATOM 1249 C CA . LEU A 1 159 ? 11.053 7.347 4.487 1.00 96.12 159 LEU A CA 1
ATOM 1250 C C . LEU A 1 159 ? 11.636 6.483 5.618 1.00 96.12 159 LEU A C 1
ATOM 1252 O O . LEU A 1 159 ? 11.748 6.968 6.741 1.00 96.12 159 LEU A O 1
ATOM 1256 N N . GLN A 1 160 ? 12.083 5.256 5.331 1.00 93.56 160 GLN A N 1
ATOM 1257 C CA . GLN A 1 160 ? 12.693 4.367 6.334 1.00 93.56 160 GLN A CA 1
ATOM 1258 C C . GLN A 1 160 ? 14.046 4.877 6.869 1.00 93.56 160 GLN A C 1
ATOM 1260 O O . GLN A 1 160 ? 14.474 4.496 7.957 1.00 93.56 160 GLN A O 1
ATOM 1265 N N . GLY A 1 161 ? 14.718 5.774 6.139 1.00 93.62 161 GLY A N 1
ATOM 1266 C CA . GLY A 1 161 ? 15.906 6.481 6.612 1.00 93.62 161 GLY A CA 1
ATOM 1267 C C . GLY A 1 161 ? 17.192 6.156 5.852 1.00 93.62 161 GLY A C 1
ATOM 1268 O O . GLY A 1 161 ? 17.208 5.514 4.803 1.00 93.62 161 GLY A O 1
ATOM 1269 N N . GLN A 1 162 ? 18.314 6.664 6.373 1.00 95.94 162 GLN A N 1
ATOM 1270 C CA . GLN A 1 162 ? 19.574 6.769 5.621 1.00 95.94 162 GLN A CA 1
ATOM 1271 C C . GLN A 1 162 ? 20.147 5.427 5.153 1.00 95.94 162 GLN A C 1
ATOM 1273 O O . GLN A 1 162 ? 20.828 5.381 4.128 1.00 95.94 162 GLN A O 1
ATOM 1278 N N . GLU A 1 163 ? 19.886 4.345 5.885 1.00 96.94 163 GLU A N 1
ATOM 1279 C CA . GLU A 1 163 ? 20.357 3.005 5.526 1.00 96.94 163 GLU A CA 1
ATOM 1280 C C . GLU A 1 163 ? 19.709 2.478 4.234 1.00 96.94 163 GLU A C 1
ATOM 1282 O O . GLU A 1 163 ? 20.362 1.778 3.459 1.00 96.94 163 GLU A O 1
ATOM 1287 N N . PHE A 1 164 ? 18.491 2.931 3.926 1.00 96.44 164 PHE A N 1
ATOM 1288 C CA . PHE A 1 164 ? 17.729 2.546 2.739 1.00 96.44 164 PHE A CA 1
ATOM 1289 C C . PHE A 1 164 ? 17.929 3.492 1.545 1.00 96.44 164 PHE A C 1
ATOM 1291 O O . PHE A 1 164 ? 17.425 3.234 0.453 1.00 96.44 164 PHE A O 1
ATOM 1298 N N . TYR A 1 165 ? 18.729 4.558 1.668 1.00 97.38 165 TYR A N 1
ATOM 1299 C CA . TYR A 1 165 ? 18.946 5.515 0.568 1.00 97.38 165 TYR A CA 1
ATOM 1300 C C . TYR A 1 165 ? 19.581 4.891 -0.678 1.00 97.38 165 TYR A C 1
ATOM 1302 O O . TYR A 1 165 ? 19.348 5.354 -1.797 1.00 97.38 165 TYR A O 1
ATOM 1310 N N . SER A 1 166 ? 20.389 3.842 -0.506 1.00 97.69 166 SER A N 1
ATOM 1311 C CA . SER A 1 166 ? 20.939 3.100 -1.645 1.00 97.69 166 SER A CA 1
ATOM 1312 C C . SER A 1 166 ? 19.834 2.382 -2.422 1.00 97.69 166 SER A C 1
ATOM 1314 O O . SER A 1 166 ? 19.834 2.441 -3.654 1.00 97.69 166 SER A O 1
ATOM 1316 N N . ASN A 1 167 ? 18.870 1.787 -1.713 1.00 96.38 167 ASN A N 1
ATOM 1317 C CA . ASN A 1 167 ? 17.703 1.137 -2.303 1.00 96.38 167 ASN A CA 1
ATOM 1318 C C . ASN A 1 167 ? 16.781 2.170 -2.952 1.00 96.38 167 ASN A C 1
ATOM 1320 O O . ASN A 1 167 ? 16.460 2.033 -4.128 1.00 96.38 167 ASN A O 1
ATOM 1324 N N . ALA A 1 168 ? 16.454 3.264 -2.255 1.00 97.19 168 ALA A N 1
ATOM 1325 C CA . ALA A 1 168 ? 15.668 4.360 -2.823 1.00 97.19 168 ALA A CA 1
ATOM 1326 C C . ALA A 1 168 ? 16.289 4.857 -4.141 1.00 97.19 168 ALA A C 1
ATOM 1328 O O . ALA A 1 168 ? 15.641 4.905 -5.185 1.00 97.19 168 ALA A O 1
ATOM 1329 N N . ARG A 1 169 ? 17.606 5.106 -4.159 1.00 98.00 169 ARG A N 1
ATOM 1330 C CA . ARG A 1 169 ? 18.307 5.508 -5.386 1.00 98.00 169 ARG A CA 1
ATOM 1331 C C . ARG A 1 169 ? 18.210 4.458 -6.497 1.00 98.00 169 ARG A C 1
ATOM 1333 O O . ARG A 1 169 ? 18.131 4.845 -7.662 1.00 98.00 169 ARG A O 1
ATOM 1340 N N . HIS A 1 170 ? 18.256 3.168 -6.170 1.00 97.88 170 HIS A N 1
ATOM 1341 C CA . HIS A 1 170 ? 18.074 2.095 -7.146 1.00 97.88 170 HIS A CA 1
ATOM 1342 C C . HIS A 1 170 ? 16.676 2.152 -7.782 1.00 97.88 170 HIS A C 1
ATOM 1344 O O . HIS A 1 170 ? 16.581 2.301 -9.004 1.00 97.88 170 HIS A O 1
ATOM 1350 N N . TYR A 1 171 ? 15.620 2.137 -6.962 1.00 97.69 171 TYR A N 1
ATOM 1351 C CA . TYR A 1 171 ? 14.228 2.197 -7.420 1.00 97.69 171 TYR A CA 1
ATOM 1352 C C . TYR A 1 171 ? 13.933 3.486 -8.206 1.00 97.69 171 TYR A C 1
ATOM 1354 O O . TYR A 1 171 ? 13.307 3.430 -9.263 1.00 97.69 171 TYR A O 1
ATOM 1362 N N . LEU A 1 172 ? 14.496 4.634 -7.799 1.00 97.50 172 LEU A N 1
ATOM 1363 C CA . LEU A 1 172 ? 14.371 5.900 -8.535 1.00 97.50 172 LEU A CA 1
ATOM 1364 C C . LEU A 1 172 ? 14.911 5.809 -9.966 1.00 97.50 172 LEU A C 1
ATOM 1366 O O . LEU A 1 172 ? 14.329 6.359 -10.906 1.00 97.50 172 LEU A O 1
ATOM 1370 N N . LEU A 1 173 ? 16.091 5.203 -10.122 1.00 97.81 173 LEU A N 1
ATOM 1371 C CA . LEU A 1 173 ? 16.748 5.079 -11.420 1.00 97.81 173 LEU A CA 1
ATOM 1372 C C . LEU A 1 173 ? 15.963 4.126 -12.319 1.00 97.81 173 LEU A C 1
ATOM 1374 O O . LEU A 1 173 ? 15.713 4.470 -13.473 1.00 97.81 173 LEU A O 1
ATOM 1378 N N . LYS A 1 174 ? 15.500 3.001 -11.770 1.00 98.06 174 LYS A N 1
ATOM 1379 C CA . LYS A 1 174 ? 14.636 2.055 -12.478 1.00 98.06 174 LYS A CA 1
ATOM 1380 C C . LYS A 1 174 ? 13.311 2.674 -12.910 1.00 98.06 174 LYS A C 1
ATOM 1382 O O . LYS A 1 174 ? 13.000 2.635 -14.095 1.00 98.06 174 LYS A O 1
ATOM 1387 N N . GLY A 1 175 ? 12.611 3.373 -12.018 1.00 95.94 175 GLY A N 1
ATOM 1388 C CA . GLY A 1 175 ? 11.376 4.077 -12.370 1.00 95.94 175 GLY A CA 1
ATOM 1389 C C . GLY A 1 175 ? 11.569 5.087 -13.507 1.00 95.94 175 GLY A C 1
ATOM 1390 O O . GLY A 1 175 ? 10.732 5.190 -14.397 1.00 95.94 175 GLY A O 1
ATOM 1391 N N . LYS A 1 176 ? 12.710 5.793 -13.555 1.00 95.00 176 LYS A N 1
ATOM 1392 C CA . LYS A 1 176 ? 13.051 6.691 -14.678 1.00 95.00 176 LYS A CA 1
ATOM 1393 C C . LYS A 1 176 ? 13.308 5.952 -15.993 1.00 95.00 176 LYS A C 1
ATOM 1395 O O . LYS A 1 176 ? 12.917 6.464 -17.041 1.00 95.00 176 LYS A O 1
ATOM 1400 N N . GLU A 1 177 ? 13.975 4.799 -15.951 1.00 96.12 177 GLU A N 1
ATOM 1401 C CA . GLU A 1 177 ? 14.190 3.948 -17.129 1.00 96.12 177 GLU A CA 1
ATOM 1402 C C . GLU A 1 177 ? 12.848 3.471 -17.701 1.00 96.12 177 GLU A C 1
ATOM 1404 O O . GLU A 1 177 ? 12.592 3.650 -18.894 1.00 96.12 177 GLU A O 1
ATOM 1409 N N . VAL A 1 178 ? 11.969 2.953 -16.840 1.00 95.44 178 VAL A N 1
ATOM 1410 C CA . VAL A 1 178 ? 10.638 2.458 -17.220 1.00 95.44 178 VAL A CA 1
ATOM 1411 C C . VAL A 1 178 ? 9.755 3.593 -17.738 1.00 95.44 178 VAL A C 1
ATOM 1413 O O . VAL A 1 178 ? 9.186 3.481 -18.820 1.00 95.44 178 VAL A O 1
ATOM 1416 N N . TYR A 1 179 ? 9.721 4.740 -17.050 1.00 92.06 179 TYR A N 1
ATOM 1417 C CA . TYR A 1 179 ? 8.977 5.917 -17.510 1.00 92.06 179 TYR A CA 1
ATOM 1418 C C . TYR A 1 179 ? 9.408 6.370 -18.908 1.00 92.06 179 TYR A C 1
ATOM 1420 O O . TYR A 1 179 ? 8.566 6.708 -19.740 1.00 92.06 179 TYR A O 1
ATOM 1428 N N . ALA A 1 180 ? 10.717 6.380 -19.184 1.00 93.56 180 ALA A N 1
ATOM 1429 C CA . ALA A 1 180 ? 11.216 6.708 -20.512 1.00 93.56 180 ALA A CA 1
ATOM 1430 C C . ALA A 1 180 ? 10.744 5.674 -21.543 1.00 93.56 180 ALA A C 1
ATOM 1432 O O . ALA A 1 180 ? 10.207 6.071 -22.572 1.00 93.56 180 ALA A O 1
ATOM 1433 N N . LYS A 1 181 ? 10.898 4.375 -21.257 1.00 92.19 181 LYS A N 1
ATOM 1434 C CA . LYS A 1 181 ? 10.483 3.274 -22.140 1.00 92.19 181 LYS A CA 1
ATOM 1435 C C . LYS A 1 181 ? 8.999 3.367 -22.521 1.00 92.19 181 LYS A C 1
ATOM 1437 O O . LYS A 1 181 ? 8.697 3.512 -23.701 1.00 92.19 181 LYS A O 1
ATOM 1442 N N . VAL A 1 182 ? 8.101 3.410 -21.534 1.00 89.38 182 VAL A N 1
ATOM 1443 C CA . VAL A 1 182 ? 6.642 3.451 -21.752 1.00 89.38 182 VAL A CA 1
ATOM 1444 C C . VAL A 1 182 ? 6.221 4.693 -22.546 1.00 89.38 182 VAL A C 1
ATOM 1446 O O . VAL A 1 182 ? 5.415 4.608 -23.469 1.00 89.38 182 VAL A O 1
ATOM 1449 N N . LYS A 1 183 ? 6.827 5.859 -22.267 1.00 81.88 183 LYS A N 1
ATOM 1450 C CA . LYS A 1 183 ? 6.605 7.088 -23.053 1.00 81.88 183 LYS A CA 1
ATOM 1451 C C . LYS A 1 183 ? 6.980 6.932 -24.528 1.00 81.88 183 LYS A C 1
ATOM 1453 O O . LYS A 1 183 ? 6.324 7.533 -25.380 1.00 81.88 183 LYS A O 1
ATOM 1458 N N . TYR A 1 184 ? 8.061 6.212 -24.828 1.00 72.56 184 TYR A N 1
ATOM 1459 C CA . TYR A 1 184 ? 8.480 5.955 -26.207 1.00 72.56 184 TYR A CA 1
ATOM 1460 C C . TYR A 1 184 ? 7.556 4.946 -26.900 1.00 72.56 184 TYR A C 1
ATOM 1462 O O . TYR A 1 184 ? 7.236 5.151 -28.072 1.00 72.56 184 TYR A O 1
ATOM 1470 N N . ASP A 1 185 ? 7.076 3.927 -26.186 1.00 70.12 185 ASP A N 1
ATOM 1471 C CA . ASP A 1 185 ? 6.131 2.943 -26.729 1.00 70.12 185 ASP A CA 1
ATOM 1472 C C . ASP A 1 185 ? 4.780 3.590 -27.099 1.00 70.12 185 ASP A C 1
ATOM 1474 O O . ASP A 1 185 ? 4.264 3.368 -28.200 1.00 70.12 185 ASP A O 1
ATOM 1478 N N . ASP A 1 186 ? 4.268 4.503 -26.265 1.00 62.06 186 ASP A N 1
ATOM 1479 C CA . ASP A 1 186 ? 3.078 5.312 -26.578 1.00 62.06 186 ASP A CA 1
ATOM 1480 C C . ASP A 1 186 ? 3.266 6.185 -27.831 1.00 62.06 186 ASP A C 1
ATOM 1482 O O . ASP A 1 186 ? 2.345 6.352 -28.636 1.00 62.06 186 ASP A O 1
ATOM 1486 N N . ALA A 1 187 ? 4.463 6.747 -28.028 1.00 64.88 187 ALA A N 1
ATOM 1487 C CA . ALA A 1 187 ? 4.765 7.570 -29.198 1.00 64.88 187 ALA A CA 1
ATOM 1488 C C . ALA A 1 187 ? 4.795 6.744 -30.498 1.00 64.88 187 ALA A C 1
ATOM 1490 O O . ALA A 1 187 ? 4.315 7.218 -31.528 1.00 64.88 187 ALA A O 1
ATOM 1491 N N . GLY A 1 188 ? 5.295 5.504 -30.450 1.00 58.66 188 GLY A N 1
ATOM 1492 C CA . GLY A 1 188 ? 5.314 4.586 -31.595 1.00 58.66 188 GLY A CA 1
ATOM 1493 C C . GLY A 1 188 ? 3.923 4.084 -32.004 1.00 58.66 188 GLY A C 1
ATOM 1494 O O . GLY A 1 188 ? 3.645 3.911 -33.191 1.00 58.66 188 GLY A O 1
ATOM 1495 N N . LEU A 1 189 ? 3.003 3.919 -31.046 1.00 55.09 189 LEU A N 1
ATOM 1496 C CA . LEU A 1 189 ? 1.601 3.562 -31.312 1.00 55.09 189 LEU A CA 1
ATOM 1497 C C . LEU A 1 189 ? 0.836 4.652 -32.085 1.00 55.09 189 LEU A C 1
ATOM 1499 O O . LEU A 1 189 ? -0.103 4.344 -32.825 1.00 55.09 189 LEU A O 1
ATOM 1503 N N . LEU A 1 190 ? 1.243 5.919 -31.962 1.00 52.84 190 LEU A N 1
ATOM 1504 C CA . LEU A 1 190 ? 0.645 7.033 -32.703 1.00 52.84 190 LEU A CA 1
ATOM 1505 C C . LEU A 1 190 ? 1.042 7.055 -34.188 1.00 52.84 190 LEU A C 1
ATOM 1507 O O . LEU A 1 190 ? 0.306 7.630 -34.990 1.00 52.84 190 LEU A O 1
ATOM 1511 N N . GLU A 1 191 ? 2.142 6.405 -34.583 1.00 54.62 191 GLU A N 1
ATOM 1512 C CA . GLU A 1 191 ? 2.600 6.374 -35.983 1.00 54.62 191 GLU A CA 1
ATOM 1513 C C . GLU A 1 191 ? 1.772 5.430 -36.875 1.00 54.62 191 GLU A C 1
ATOM 1515 O O . GLU A 1 191 ? 1.721 5.617 -38.089 1.00 54.62 191 GLU A O 1
ATOM 1520 N N . TYR A 1 192 ? 1.051 4.465 -36.292 1.00 52.59 192 TYR A N 1
ATOM 1521 C CA . TYR A 1 192 ? 0.195 3.522 -37.031 1.00 52.59 192 TYR A CA 1
ATOM 1522 C C . TYR A 1 192 ? -1.241 4.019 -37.272 1.00 52.59 192 TYR A C 1
ATOM 1524 O O . TYR A 1 192 ? -2.056 3.297 -37.849 1.00 52.59 192 TYR A O 1
ATOM 1532 N N . ARG A 1 193 ? -1.575 5.252 -36.868 1.00 43.09 193 ARG A N 1
ATOM 1533 C CA . ARG A 1 193 ? -2.831 5.919 -37.253 1.00 43.09 193 ARG A CA 1
ATOM 1534 C C . ARG A 1 193 ? -2.590 6.892 -38.409 1.00 43.09 193 ARG A C 1
ATOM 1536 O O . ARG A 1 193 ? -2.592 8.105 -38.205 1.00 43.09 193 ARG A O 1
ATOM 1543 N N . VAL A 1 194 ? -2.438 6.356 -39.621 1.00 39.69 194 VAL A N 1
ATOM 1544 C CA . VAL A 1 194 ? -2.631 7.093 -40.886 1.00 39.69 194 VAL A CA 1
ATOM 1545 C C . VAL A 1 194 ? -3.470 6.254 -41.836 1.00 39.69 194 VAL A C 1
ATOM 1547 O O . VAL A 1 194 ? -3.105 5.079 -42.054 1.00 39.69 194 VAL A O 1
#

pLDDT: mean 84.98, std 15.68, range [39.69, 98.69]

InterPro domains:
  IPR011990 Tetratricopeptide-like helical domain superfamily [G3DSA:1.25.40.10] (4-191)
  IPR011990 Tetratricopeptide-like helical domain superfamily [SSF48452] (10-162)

Organism: Biomphalaria pfeifferi (NCBI:txid112525)

Foldseek 3Di:
DDPDDPPPPVVVVVVVVVVVVVVVVVVVVVVVVVVVVVLVVLCVVLVVVCVVPVQPLLSLLSVLVSCVVVVNLVSSVVSLVSSCVSALVLLVCLVVVVCPDPPNDNVPRDPDDLVSLVSSLVSCLSSLHLCSLSSLVSSCVVPVLDLVSLQSNLSSLVSVDDVSPVVSVVSNVSSVVSVVVVVVVVVVVVVPPD

Sequence (194 aa):
MMGQLLEGSSAVECYQKGIEIMLKEKEEKETLKVAAACKNDRDEFTDKALEADPDNAEALQIKASYHLSKDEIEEAKELIKKSVSLWLSKLEAADTGNVADEDFDPVDTCPLAYNARVQCGKILIEVEDELATDVLETLLDEDDEVPDVWYFIEWANYLQGQEFYSNARHYLLKGKEVYAKVKYDDAGLLEYRV

Secondary structure (DSSP, 8-state):
---SSTTHHHHHHHHHHHHHHHHHHHHHHHHHHHHHHHHHHHHHHHHHHHHH-TT-HHHHHHHHHHHHTTT-HHHHHHHHHHHHHTTHHHHHHHHTT----TT--TT-S--S-HHHHHHHHHHHHHTT-THHHHHHHHHHHH-TT-HHHHHHHHHHHHHH-GGGHHHHHHHHHHHHHHHHHHHHHHHHHGGG--